Protein AF-A0A7S4IVA9-F1 (afdb_monomer)

Radius of gyration: 25.57 Å; Cα contacts (8 Å, |Δi|>4): 114; chains: 1; bounding box: 48×55×74 Å

Nearest PDB structures (foldseek):
  8yqu-assembly1_G  TM=3.828E-01  e=2.850E+00  African swine fever virus
  4ufq-assembly2_A  TM=3.818E-01  e=5.450E+00  Streptomyces koganeiensis
  3wwn-assembly1_B-2  TM=2.871E-01  e=4.205E+00  Thermus thermophilus HB27

Mean predicted aligned error: 17.28 Å

Organism: NCBI:txid1487602

Foldseek 3Di:
DDDDDDPDDPDVDDDPPPDPQDPPVWPPLDDPPPPPPPPDDDDDDPADWDWDDDPNFIWTQHPVRDTDTDDDDDDDVVSLVVTCPNDPPVRVVVVVVPDPVVVVVCCVVCVPDAAEAEDELVNLVVQCVVVVHDSVVSLVVVQVVVVVSVHPYYHYCVVVVVVLVVVLVVVCVVCVVVVDPVRDDDDDDD

Secondary structure (DSSP, 8-state):
---------------GGG-------PPP----------S---------PEEEEETTEEEEE-TT--EEEPPP-PPPHHHHHT-TTTS-HHHHHHHHT--HHHHHHHHHH-TTS-EEEEE-HHHHHHHHHHHT--HHHHHHHHHHHHHHTTEEEEEETHHHHHHHHHHHHHHHHHHHHH--TTSPSPPPP-

Sequence (190 aa):
FKHVTFPQFIMSNLSLAGLDDHLAPSQQCVKPLQVLNRTKKQKTQKNMVSISMDDGGYYETNETGEKKLLDEVQISLNDCLACSGCITSAESVLITQQSKTEFFDILESQPQRSLVVTVSPQSRASIASHYGITAKQAFQKLTTLFKDLGAKMVIDSSFSRDFSLSESVAEFVDRYRSQEKSNPLPVLAS

Structure (mmCIF, N/CA/C/O backbone):
data_AF-A0A7S4IVA9-F1
#
_entry.id   AF-A0A7S4IVA9-F1
#
loop_
_atom_site.group_PDB
_atom_site.id
_atom_site.type_symbol
_atom_site.label_atom_id
_atom_site.label_alt_id
_atom_site.label_comp_id
_atom_site.label_asym_id
_atom_site.label_entity_id
_atom_site.label_seq_id
_atom_site.pdbx_PDB_ins_code
_atom_site.Cartn_x
_atom_site.Cartn_y
_atom_site.Cartn_z
_atom_site.occupancy
_atom_site.B_iso_or_equiv
_atom_site.auth_seq_id
_atom_site.auth_comp_id
_atom_site.auth_asym_id
_atom_site.auth_atom_id
_atom_site.pdbx_PDB_model_num
ATOM 1 N N . PHE A 1 1 ? -4.952 18.656 -28.086 1.00 35.06 1 PHE A N 1
ATOM 2 C CA . PHE A 1 1 ? -5.909 18.614 -26.963 1.00 35.06 1 PHE A CA 1
ATOM 3 C C . PHE A 1 1 ? -5.535 19.717 -25.988 1.00 35.06 1 PHE A C 1
ATOM 5 O O . PHE A 1 1 ? -4.353 19.940 -25.774 1.00 35.06 1 PHE A O 1
ATOM 12 N N . LYS A 1 2 ? -6.534 20.494 -25.561 1.00 27.70 2 LYS A N 1
ATOM 13 C CA . LYS A 1 2 ? -6.408 21.810 -24.917 1.00 27.70 2 LYS A CA 1
ATOM 14 C C . LYS A 1 2 ? -5.579 21.772 -23.626 1.00 27.70 2 LYS A C 1
ATOM 16 O O . LYS A 1 2 ? -5.673 20.812 -22.871 1.00 27.70 2 LYS A O 1
ATOM 21 N N . HIS A 1 3 ? -4.837 22.857 -23.393 1.00 34.47 3 HIS A N 1
ATOM 22 C CA . HIS A 1 3 ? -4.204 23.211 -22.124 1.00 34.47 3 HIS A CA 1
ATOM 23 C C . HIS A 1 3 ? -5.151 22.955 -20.944 1.00 34.47 3 HIS A C 1
ATOM 25 O O . HIS A 1 3 ? -6.204 23.585 -20.846 1.00 34.47 3 HIS A O 1
ATOM 31 N N . VAL A 1 4 ? -4.756 22.044 -20.055 1.00 32.34 4 VAL A N 1
ATOM 32 C CA . VAL A 1 4 ? -5.366 21.855 -18.738 1.00 32.34 4 VAL A CA 1
ATOM 33 C C . VAL A 1 4 ? -4.435 22.517 -17.731 1.00 32.34 4 VAL A C 1
ATOM 35 O O . VAL A 1 4 ? -3.383 21.983 -17.392 1.00 32.34 4 VAL A O 1
ATOM 38 N N . THR A 1 5 ? -4.796 23.717 -17.294 1.00 31.08 5 THR A N 1
ATOM 39 C CA . THR A 1 5 ? -4.207 24.366 -16.125 1.00 31.08 5 THR A CA 1
ATOM 40 C C . THR A 1 5 ? -4.779 23.703 -14.874 1.00 31.08 5 THR A C 1
ATOM 42 O O . THR A 1 5 ? -5.962 23.833 -14.565 1.00 31.08 5 THR A O 1
ATOM 45 N N . PHE A 1 6 ? -3.938 22.942 -14.175 1.00 32.22 6 PHE A N 1
ATOM 46 C CA . PHE A 1 6 ? -4.257 22.344 -12.881 1.00 32.22 6 PHE A CA 1
ATOM 47 C C . PHE A 1 6 ? -4.267 23.436 -11.792 1.00 32.22 6 PHE A C 1
ATOM 49 O O . PHE A 1 6 ? -3.295 24.188 -11.699 1.00 32.22 6 PHE A O 1
ATOM 56 N N . PRO A 1 7 ? -5.322 23.557 -10.963 1.00 34.31 7 PRO A N 1
ATOM 57 C CA . PRO A 1 7 ? -5.299 24.454 -9.813 1.00 34.31 7 PRO A CA 1
ATOM 58 C C . PRO A 1 7 ? -4.316 23.921 -8.766 1.00 34.31 7 PRO A C 1
ATOM 60 O O . PRO A 1 7 ? -4.176 22.711 -8.608 1.00 34.31 7 PRO A O 1
ATOM 63 N N . GLN A 1 8 ? -3.642 24.842 -8.074 1.00 36.41 8 GLN A N 1
ATOM 64 C CA . GLN A 1 8 ? -2.634 24.622 -7.034 1.00 36.41 8 GLN A CA 1
ATOM 65 C C . GLN A 1 8 ? -2.992 23.447 -6.102 1.00 36.41 8 GLN A C 1
ATOM 67 O O . GLN A 1 8 ? -3.744 23.596 -5.137 1.00 36.41 8 GLN A O 1
ATOM 72 N N . PHE A 1 9 ? -2.432 22.270 -6.383 1.00 31.14 9 PHE A N 1
ATOM 73 C CA . PHE A 1 9 ? -2.408 21.160 -5.445 1.00 31.14 9 PHE A CA 1
ATOM 74 C C . PHE A 1 9 ? -1.459 21.558 -4.315 1.00 31.14 9 PHE A C 1
ATOM 76 O O . PHE A 1 9 ? -0.255 21.685 -4.532 1.00 31.14 9 PHE A O 1
ATOM 83 N N . ILE A 1 10 ? -1.980 21.745 -3.101 1.00 33.44 10 ILE A N 1
ATOM 84 C CA . ILE A 1 10 ? -1.137 21.665 -1.905 1.00 33.44 10 ILE A CA 1
ATOM 85 C C . ILE A 1 10 ? -0.856 20.176 -1.709 1.00 33.44 10 ILE A C 1
ATOM 87 O O . ILE A 1 10 ? -1.514 19.487 -0.937 1.00 33.44 10 ILE A O 1
ATOM 91 N N . MET A 1 11 ? 0.080 19.657 -2.500 1.00 31.42 11 MET A N 1
ATOM 92 C CA . MET A 1 11 ? 0.855 18.506 -2.076 1.00 31.42 11 MET A CA 1
ATOM 93 C C . MET A 1 11 ? 1.727 19.018 -0.936 1.00 31.42 11 MET A C 1
ATOM 95 O O . MET A 1 11 ? 2.442 20.007 -1.106 1.00 31.42 11 MET A O 1
ATOM 99 N N . SER A 1 12 ? 1.665 18.372 0.222 1.00 34.72 12 SER A N 1
ATOM 100 C CA . SER A 1 12 ? 2.748 18.426 1.200 1.00 34.72 12 SER A CA 1
ATOM 101 C C . SER A 1 12 ? 3.986 17.835 0.520 1.00 34.72 12 SER A C 1
ATOM 103 O O . SER A 1 12 ? 4.222 16.630 0.547 1.00 34.72 12 SER A O 1
ATOM 105 N N . ASN A 1 13 ? 4.687 18.686 -0.222 1.00 35.34 13 ASN A N 1
ATOM 106 C CA . ASN A 1 13 ? 5.852 18.345 -1.012 1.00 35.34 13 ASN A CA 1
ATOM 107 C C . ASN A 1 13 ? 7.061 18.595 -0.109 1.00 35.34 13 ASN A C 1
ATOM 109 O O . ASN A 1 13 ? 7.434 19.743 0.133 1.00 35.34 13 ASN A O 1
ATOM 113 N N . LEU A 1 14 ? 7.626 17.528 0.454 1.00 38.50 14 LEU A N 1
ATOM 114 C CA . LEU A 1 14 ? 8.892 17.610 1.168 1.00 38.50 14 LEU A CA 1
ATOM 115 C C . LEU A 1 14 ? 10.000 17.671 0.113 1.00 38.50 14 LEU A C 1
ATOM 117 O O . LEU A 1 14 ? 10.298 16.677 -0.544 1.00 38.50 14 LEU A O 1
ATOM 121 N N . SER A 1 15 ? 10.584 18.852 -0.088 1.00 38.38 15 SER A N 1
ATOM 122 C CA . SER A 1 15 ? 11.779 18.988 -0.921 1.00 38.38 15 SER A CA 1
ATOM 123 C C . SER A 1 15 ? 12.940 18.268 -0.231 1.00 38.38 15 SER A C 1
ATOM 125 O O . SER A 1 15 ? 13.423 18.717 0.807 1.00 38.38 15 SER A O 1
ATOM 127 N N . LEU A 1 16 ? 13.388 17.154 -0.817 1.00 43.56 16 LEU A N 1
ATOM 128 C CA . LEU A 1 16 ? 14.523 16.338 -0.357 1.00 43.56 16 LEU A CA 1
ATOM 129 C C . LEU A 1 16 ? 15.884 17.060 -0.416 1.00 43.56 16 LEU A C 1
ATOM 131 O O . LEU A 1 16 ? 16.892 16.496 -0.009 1.00 43.56 16 LEU A O 1
ATOM 135 N N . ALA A 1 17 ? 15.941 18.307 -0.889 1.00 43.75 17 ALA A N 1
ATOM 136 C CA . ALA A 1 17 ? 17.189 19.041 -1.112 1.00 43.75 17 ALA A CA 1
ATOM 137 C C . ALA A 1 17 ? 17.914 19.514 0.171 1.00 43.75 17 ALA A C 1
ATOM 139 O O . ALA A 1 17 ? 18.912 20.222 0.069 1.00 43.75 17 ALA A O 1
ATOM 140 N N . GLY A 1 18 ? 17.426 19.160 1.366 1.00 39.09 18 GLY A N 1
ATOM 141 C CA . GLY A 1 18 ? 17.995 19.596 2.649 1.00 39.09 18 GLY A CA 1
ATOM 142 C C . GLY A 1 18 ? 18.068 18.515 3.729 1.00 39.09 18 GLY A C 1
ATOM 143 O O . GLY A 1 18 ? 18.158 18.854 4.906 1.00 39.09 18 GLY A O 1
ATOM 144 N N . LEU A 1 19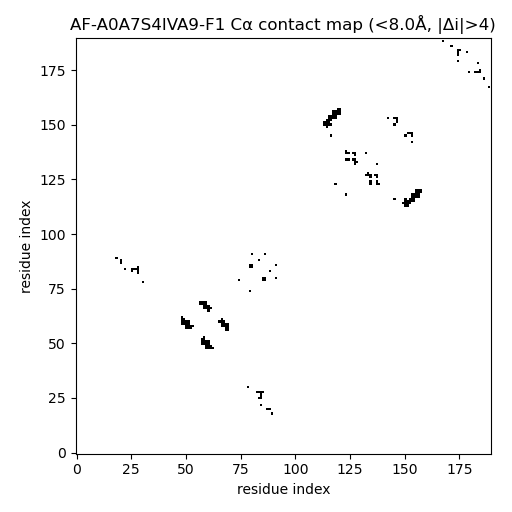 ? 17.983 17.234 3.359 1.00 41.38 19 LEU A N 1
ATOM 145 C CA . LEU A 1 19 ? 18.139 16.119 4.294 1.00 41.38 19 LEU A CA 1
ATOM 146 C C . LEU A 1 19 ? 19.600 15.671 4.289 1.00 41.38 19 LEU A C 1
ATOM 148 O O . LEU A 1 19 ? 20.018 14.879 3.451 1.00 41.38 19 LEU A O 1
ATOM 152 N N . ASP A 1 20 ? 20.381 16.222 5.212 1.00 46.88 20 ASP A N 1
ATOM 153 C CA . ASP A 1 20 ? 21.695 15.681 5.545 1.00 46.88 20 ASP A CA 1
ATOM 154 C C . ASP A 1 20 ? 21.459 14.358 6.295 1.00 46.88 20 ASP A C 1
ATOM 156 O O . ASP A 1 20 ? 21.144 14.346 7.487 1.00 46.88 20 ASP A O 1
ATOM 160 N N . ASP A 1 21 ? 21.501 13.242 5.562 1.00 50.34 21 ASP A N 1
ATOM 161 C CA . ASP A 1 21 ? 21.332 11.870 6.065 1.00 50.34 21 ASP A CA 1
ATOM 162 C C . ASP A 1 21 ? 22.610 11.418 6.797 1.00 50.34 21 ASP A C 1
ATOM 164 O O . ASP A 1 21 ? 23.265 10.424 6.476 1.00 50.34 21 ASP A O 1
ATOM 168 N N . HIS A 1 22 ? 23.041 12.243 7.753 1.00 53.50 22 HIS A N 1
ATOM 169 C CA . HIS A 1 22 ? 24.243 12.014 8.527 1.00 53.50 22 HIS A CA 1
ATOM 170 C C . HIS A 1 22 ? 23.978 10.905 9.547 1.00 53.50 22 HIS A C 1
ATOM 172 O O . HIS A 1 22 ? 23.562 11.157 10.682 1.00 53.50 22 HIS A O 1
ATOM 178 N N . LEU A 1 23 ? 24.284 9.664 9.164 1.00 48.03 23 LEU A N 1
ATOM 179 C CA . LEU A 1 23 ? 24.599 8.615 10.126 1.00 48.03 23 LEU A CA 1
ATOM 180 C C . LEU A 1 23 ? 25.923 8.982 10.812 1.00 48.03 23 LEU A C 1
ATOM 182 O O . LEU A 1 23 ? 26.991 8.487 10.446 1.00 48.03 23 LEU A O 1
ATOM 186 N N . ALA A 1 24 ? 25.866 9.851 11.828 1.00 47.91 24 ALA A N 1
ATOM 187 C CA . ALA A 1 24 ? 26.933 9.900 12.826 1.00 47.91 24 ALA A CA 1
ATOM 188 C C . ALA A 1 24 ? 27.182 8.455 13.296 1.00 47.91 24 ALA A C 1
ATOM 190 O O . ALA A 1 24 ? 26.201 7.717 13.420 1.00 47.91 24 ALA A O 1
ATOM 191 N N . PRO A 1 25 ? 28.435 8.019 13.540 1.00 42.84 25 PRO A N 1
ATOM 192 C CA . PRO A 1 25 ? 28.727 6.641 13.926 1.00 42.84 25 PRO A CA 1
ATOM 193 C C . PRO A 1 25 ? 27.862 6.272 15.132 1.00 42.84 25 PRO A C 1
ATOM 195 O O . PRO A 1 25 ? 28.077 6.747 16.249 1.00 42.84 25 PRO A O 1
ATOM 198 N N . SER A 1 26 ? 26.805 5.505 14.866 1.00 50.12 26 SER A N 1
ATOM 199 C CA . SER A 1 26 ? 25.710 5.327 15.803 1.00 50.12 26 SER A CA 1
ATOM 200 C C . SER A 1 26 ? 26.221 4.483 16.957 1.00 50.12 26 SER A C 1
ATOM 202 O O . SER A 1 26 ? 26.689 3.362 16.741 1.00 50.12 26 SER A O 1
ATOM 204 N N . GLN A 1 27 ? 26.116 5.001 18.182 1.00 51.19 27 GLN A N 1
ATOM 205 C CA . GLN A 1 27 ? 26.129 4.159 19.374 1.00 51.19 27 GLN A CA 1
ATOM 206 C C . GLN A 1 27 ? 25.119 3.034 19.124 1.00 51.19 27 GLN A C 1
ATOM 208 O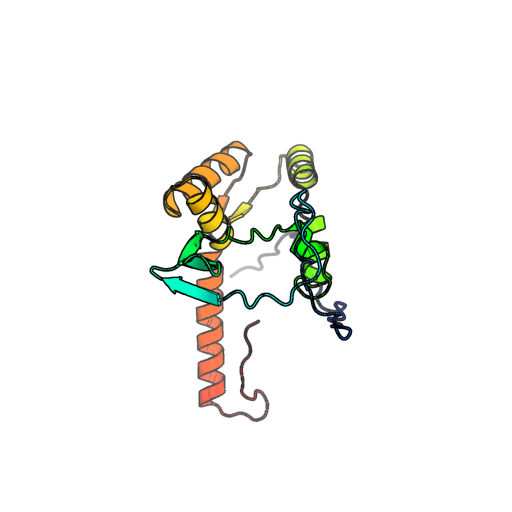 O . GLN A 1 27 ? 23.951 3.286 18.829 1.00 51.19 27 GLN A O 1
ATOM 213 N N . GLN A 1 28 ? 25.622 1.806 19.119 1.00 53.12 28 GLN A N 1
ATOM 214 C CA . GLN A 1 28 ? 24.901 0.598 18.743 1.00 53.12 28 GLN A CA 1
ATOM 215 C C . GLN A 1 28 ? 23.560 0.551 19.491 1.00 53.12 28 GLN A C 1
ATOM 217 O O . GLN A 1 28 ? 23.548 0.646 20.718 1.00 53.12 28 GLN A O 1
ATOM 222 N N . CYS A 1 29 ? 22.433 0.455 18.771 1.00 57.62 29 CYS A N 1
ATOM 223 C CA . CYS A 1 29 ? 21.116 0.408 19.406 1.00 57.62 29 CYS A CA 1
ATOM 224 C C . CYS A 1 29 ? 20.955 -0.929 20.134 1.00 57.62 29 CYS A C 1
ATOM 226 O O . CYS A 1 29 ? 20.550 -1.939 19.560 1.00 57.62 29 CYS A O 1
ATOM 228 N N . VAL A 1 30 ? 21.345 -0.945 21.403 1.00 61.41 30 VAL A N 1
ATOM 229 C CA . VAL A 1 30 ? 21.206 -2.091 22.291 1.00 61.41 30 VAL A CA 1
ATOM 230 C C . VAL A 1 30 ? 20.109 -1.742 23.276 1.00 61.41 30 VAL A C 1
ATOM 232 O O . VAL A 1 30 ? 20.307 -0.902 24.151 1.00 61.41 30 VAL A O 1
ATOM 235 N N . LYS A 1 31 ? 18.952 -2.402 23.154 1.00 59.88 31 LYS A N 1
ATOM 236 C CA . LYS A 1 31 ? 17.932 -2.386 24.205 1.00 59.88 31 LYS A CA 1
ATOM 237 C C . LYS A 1 31 ? 18.577 -2.973 25.466 1.00 59.88 31 LYS A C 1
ATOM 239 O O . LYS A 1 31 ? 18.908 -4.163 25.449 1.00 59.88 31 LYS A O 1
ATOM 244 N N . PRO A 1 32 ? 18.781 -2.200 26.551 1.00 54.69 32 PRO A N 1
ATOM 245 C CA . PRO A 1 32 ? 19.253 -2.772 27.799 1.00 54.69 32 PRO A CA 1
ATOM 246 C C . PRO A 1 32 ? 18.177 -3.756 28.245 1.00 54.69 32 PRO A C 1
ATOM 248 O O . PRO A 1 32 ? 17.048 -3.353 28.535 1.00 54.69 32 PRO A O 1
ATOM 251 N N . LEU A 1 33 ? 18.489 -5.053 28.234 1.00 57.12 33 LEU A N 1
ATOM 252 C CA . LEU A 1 33 ? 17.594 -6.048 28.802 1.00 57.12 33 LEU A CA 1
ATOM 253 C C . LEU A 1 33 ? 17.346 -5.620 30.245 1.00 57.12 33 LEU A C 1
ATOM 255 O O . LEU A 1 33 ? 18.287 -5.501 31.032 1.00 57.12 33 LEU A O 1
ATOM 259 N N . GLN A 1 34 ? 16.088 -5.334 30.581 1.00 54.81 34 GLN A N 1
ATOM 260 C CA . GLN A 1 34 ? 15.717 -5.134 31.968 1.00 54.81 34 GLN A CA 1
ATOM 261 C C . GLN A 1 34 ? 16.001 -6.458 32.663 1.00 54.81 34 GLN A C 1
ATOM 263 O O . GLN A 1 34 ? 15.258 -7.427 32.512 1.00 54.81 34 GLN A O 1
ATOM 268 N N . VAL A 1 35 ? 17.116 -6.514 33.390 1.00 53.59 35 VAL A N 1
ATOM 269 C CA . VAL A 1 35 ? 17.373 -7.593 34.329 1.00 53.59 35 VAL A CA 1
ATOM 270 C C . VAL A 1 35 ? 16.275 -7.445 35.364 1.00 53.59 35 VAL A C 1
ATOM 272 O O . VAL A 1 35 ? 16.354 -6.605 36.260 1.00 53.59 35 VAL A O 1
ATOM 275 N N . LEU A 1 36 ? 15.190 -8.202 35.194 1.00 49.69 36 LEU A N 1
ATOM 276 C CA . LEU A 1 36 ? 14.219 -8.378 36.253 1.00 49.69 36 LEU A CA 1
ATOM 277 C C . LEU A 1 36 ? 15.034 -8.907 37.424 1.00 49.69 36 LEU A C 1
ATOM 279 O O . LEU A 1 36 ? 15.488 -10.053 37.398 1.00 49.69 36 LEU A O 1
ATOM 283 N N . ASN A 1 37 ? 15.274 -8.047 38.414 1.00 44.31 37 ASN A N 1
ATOM 284 C CA . ASN A 1 37 ? 15.864 -8.427 39.681 1.00 44.31 37 ASN A CA 1
ATOM 285 C C . ASN A 1 37 ? 14.888 -9.409 40.324 1.00 44.31 37 ASN A C 1
ATOM 287 O O . ASN A 1 37 ? 14.029 -9.031 41.122 1.00 44.31 37 ASN A O 1
ATOM 291 N N . ARG A 1 38 ? 14.998 -10.685 39.937 1.00 45.78 38 ARG A N 1
ATOM 292 C CA . ARG A 1 38 ? 14.398 -11.798 40.648 1.00 45.78 38 ARG A CA 1
ATOM 293 C C . ARG A 1 38 ? 14.998 -11.720 42.035 1.00 45.78 38 ARG A C 1
ATOM 295 O O . ARG A 1 38 ? 16.161 -12.037 42.264 1.00 45.78 38 ARG A O 1
ATOM 302 N N . THR A 1 39 ? 14.201 -11.190 42.947 1.00 41.66 39 THR A N 1
ATOM 303 C CA . THR A 1 39 ? 14.508 -11.066 44.358 1.00 41.66 39 THR A CA 1
ATOM 304 C C . THR A 1 39 ? 14.696 -12.480 44.882 1.00 41.66 39 THR A C 1
ATOM 306 O O . THR A 1 39 ? 13.732 -13.155 45.218 1.00 41.66 39 THR A O 1
ATOM 309 N N . LYS A 1 40 ? 15.941 -12.954 44.878 1.00 38.44 40 LYS A N 1
ATOM 310 C CA . LYS A 1 40 ? 16.467 -14.010 45.742 1.00 38.44 40 LYS A CA 1
ATOM 311 C C . LYS A 1 40 ? 17.987 -13.986 45.625 1.00 38.44 40 LYS A C 1
ATOM 313 O O . LYS A 1 40 ? 18.556 -14.252 44.576 1.00 38.44 40 LYS A O 1
ATOM 318 N N . LYS A 1 41 ? 18.621 -13.630 46.744 1.00 42.22 41 LYS A N 1
ATOM 319 C CA . LYS A 1 41 ? 20.060 -13.727 46.997 1.00 42.22 41 LYS A CA 1
ATOM 320 C C . LYS A 1 41 ? 20.612 -15.038 46.428 1.00 42.22 41 LYS A C 1
ATOM 322 O O . LYS A 1 41 ? 20.371 -16.080 47.028 1.00 42.22 41 LYS A O 1
ATOM 327 N N . GLN A 1 42 ? 21.407 -14.993 45.366 1.00 37.09 42 GLN A N 1
ATOM 328 C CA . GLN A 1 42 ? 22.393 -16.037 45.111 1.00 37.09 42 GLN A CA 1
ATOM 329 C C . GLN A 1 42 ? 23.711 -15.389 44.708 1.00 37.09 42 GLN A C 1
ATOM 331 O O . GLN A 1 42 ? 23.774 -14.474 43.893 1.00 37.09 42 GLN A O 1
ATOM 336 N N . LYS A 1 43 ? 24.742 -15.808 45.438 1.00 35.69 43 LYS A N 1
ATOM 337 C CA . LYS A 1 43 ? 26.118 -15.347 45.341 1.00 35.69 43 LYS A CA 1
ATOM 338 C C . LYS A 1 43 ? 26.653 -15.597 43.934 1.00 35.69 43 LYS A C 1
ATOM 340 O O . LYS A 1 43 ? 26.301 -16.583 43.303 1.00 35.69 43 LYS A O 1
ATOM 345 N N . THR A 1 44 ? 27.559 -14.722 43.527 1.00 40.03 44 THR A N 1
ATOM 346 C CA . THR A 1 44 ? 28.481 -14.824 42.398 1.00 40.03 44 THR A CA 1
ATOM 347 C C . THR A 1 44 ? 28.905 -16.270 42.108 1.00 40.03 44 THR A C 1
ATOM 349 O O . THR A 1 44 ? 29.833 -16.778 42.734 1.00 40.03 44 THR A O 1
ATOM 352 N N . GLN A 1 45 ? 28.259 -16.928 41.146 1.00 38.38 45 GLN A N 1
ATOM 353 C CA . GLN A 1 45 ? 28.821 -18.086 40.461 1.00 38.38 45 GLN A CA 1
ATOM 354 C C . GLN A 1 45 ? 28.579 -17.955 38.963 1.00 38.38 45 GLN A C 1
ATOM 356 O O . GLN A 1 45 ? 27.529 -17.528 38.487 1.00 38.38 45 GLN A O 1
ATOM 361 N N . LYS A 1 46 ? 29.655 -18.236 38.240 1.00 46.00 46 LYS A N 1
ATOM 362 C CA . LYS A 1 46 ? 29.814 -18.145 36.798 1.00 46.00 46 LYS A CA 1
ATOM 363 C C . LYS A 1 46 ? 29.074 -19.342 36.180 1.00 46.00 46 LYS A C 1
ATOM 365 O O . LYS A 1 46 ? 29.717 -20.297 35.765 1.00 46.00 46 LYS A O 1
ATOM 370 N N . ASN A 1 47 ? 27.743 -19.332 36.214 1.00 50.25 47 ASN A N 1
ATOM 371 C CA . ASN A 1 47 ? 26.943 -20.469 35.758 1.00 50.25 47 ASN A CA 1
ATOM 372 C C . ASN A 1 47 ? 26.780 -20.414 34.237 1.00 50.25 47 ASN A C 1
ATOM 374 O O . ASN A 1 47 ? 26.353 -19.405 33.674 1.00 50.25 47 ASN A O 1
ATOM 378 N N . MET A 1 48 ? 27.170 -21.500 33.575 1.00 45.06 48 MET A N 1
ATOM 379 C CA . MET A 1 48 ? 27.073 -21.662 32.130 1.00 45.06 48 MET A CA 1
ATOM 380 C C . MET A 1 48 ? 25.636 -22.060 31.786 1.00 45.06 48 MET A C 1
ATOM 382 O O . MET A 1 48 ? 25.257 -23.220 31.907 1.00 45.06 48 MET A O 1
ATOM 386 N N . VAL A 1 49 ? 24.825 -21.084 31.389 1.00 61.59 49 VAL A N 1
ATOM 387 C CA . VAL A 1 49 ? 23.466 -21.333 30.906 1.00 61.59 49 VAL A CA 1
ATOM 388 C C . VAL A 1 49 ? 23.540 -21.822 29.461 1.00 61.59 49 VAL A C 1
ATOM 390 O O . VAL A 1 49 ? 24.120 -21.149 28.608 1.00 61.59 49 VAL A O 1
ATOM 393 N N . SER A 1 50 ? 22.962 -22.991 29.180 1.00 61.47 50 SER A N 1
ATOM 394 C CA . SER A 1 50 ? 22.845 -23.501 27.811 1.00 61.47 50 SER A CA 1
ATOM 395 C C . SER A 1 50 ? 21.498 -23.090 27.217 1.00 61.47 50 SER A C 1
ATOM 397 O O . SER A 1 50 ? 20.439 -23.356 27.791 1.00 61.47 50 SER A O 1
ATOM 399 N N . ILE A 1 51 ? 21.553 -22.396 26.079 1.00 70.12 51 ILE A N 1
ATOM 400 C CA . ILE A 1 51 ? 20.376 -22.012 25.300 1.00 70.12 51 ILE A CA 1
ATOM 401 C C . ILE A 1 51 ? 20.231 -23.044 24.189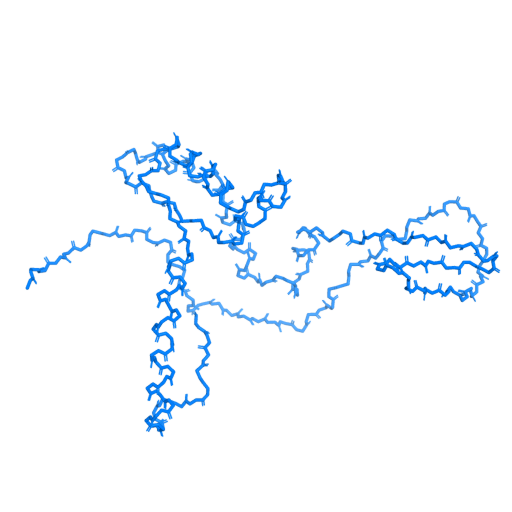 1.00 70.12 51 ILE A C 1
ATOM 403 O O . ILE A 1 51 ? 21.149 -23.238 23.393 1.00 70.12 51 ILE A O 1
ATOM 407 N N . SER A 1 52 ? 19.084 -23.709 24.148 1.00 71.75 52 SER A N 1
ATOM 408 C CA . SER A 1 52 ? 18.747 -24.691 23.114 1.00 71.75 52 SER A CA 1
ATOM 409 C C . SER A 1 52 ? 17.563 -24.193 22.294 1.00 71.75 52 SER A C 1
ATOM 411 O O . SER A 1 52 ? 16.663 -23.548 22.835 1.00 71.75 52 SER A O 1
ATOM 413 N N . MET A 1 53 ? 17.585 -24.462 20.989 1.00 67.19 53 MET A N 1
ATOM 414 C CA . MET A 1 53 ? 16.456 -24.213 20.097 1.00 67.19 53 MET A CA 1
ATOM 415 C C . MET A 1 53 ? 15.785 -25.553 19.800 1.00 67.19 53 MET A C 1
ATOM 417 O O . MET A 1 53 ? 16.427 -26.429 19.230 1.00 67.19 53 MET A O 1
ATOM 421 N N . ASP A 1 54 ? 14.518 -25.690 20.176 1.00 64.44 54 ASP A N 1
ATOM 422 C CA . ASP A 1 54 ? 13.640 -26.809 19.806 1.00 64.44 54 ASP A CA 1
ATOM 423 C C . ASP A 1 54 ? 12.316 -26.192 19.314 1.00 64.44 54 ASP A C 1
ATOM 425 O O . ASP A 1 54 ? 11.845 -25.207 19.882 1.00 64.44 54 ASP A O 1
ATOM 429 N N . ASP A 1 55 ? 11.722 -26.719 18.240 1.00 60.34 55 ASP A N 1
ATOM 430 C CA . ASP A 1 55 ? 10.374 -26.357 17.753 1.00 60.34 55 ASP A CA 1
ATOM 431 C C . ASP A 1 55 ? 10.056 -24.843 17.666 1.00 60.34 55 ASP A C 1
ATOM 433 O O . ASP A 1 55 ? 8.957 -24.393 17.988 1.00 60.34 55 ASP A O 1
ATOM 437 N N . GLY A 1 56 ? 11.025 -24.032 17.221 1.00 65.50 56 GLY A N 1
ATOM 438 C CA . GLY A 1 56 ? 10.846 -22.587 17.003 1.00 65.50 56 GLY A CA 1
ATOM 439 C C . GLY A 1 56 ? 10.859 -21.720 18.271 1.00 65.50 56 GLY A C 1
ATOM 440 O O . GLY A 1 56 ? 10.653 -20.512 18.172 1.00 65.50 56 GLY A O 1
ATOM 441 N N . GLY A 1 57 ? 11.129 -22.305 19.442 1.00 68.69 57 GLY A N 1
ATOM 442 C CA . GLY A 1 57 ? 11.290 -21.598 20.715 1.00 68.69 57 GLY A CA 1
ATOM 443 C C . GLY A 1 57 ? 12.728 -21.645 21.241 1.00 68.69 57 GLY A C 1
ATOM 444 O O . GLY A 1 57 ? 13.471 -22.594 20.986 1.00 68.69 57 GLY A O 1
ATOM 445 N N . TYR A 1 58 ? 13.118 -20.624 22.008 1.00 72.75 58 TYR A N 1
ATOM 446 C CA . TYR A 1 58 ? 14.396 -20.594 22.724 1.00 72.75 58 TYR A CA 1
ATOM 447 C C . TYR A 1 58 ? 14.188 -21.056 24.168 1.00 72.75 58 TYR A C 1
ATOM 449 O O . TYR A 1 58 ? 13.394 -20.461 24.898 1.00 72.75 58 TYR A O 1
ATOM 457 N N . TYR A 1 59 ? 14.914 -22.089 24.595 1.00 75.00 59 TYR A N 1
ATOM 458 C CA . TYR A 1 59 ? 14.815 -22.645 25.945 1.00 75.00 59 TYR A CA 1
ATOM 459 C C . TYR A 1 59 ? 16.118 -22.465 26.720 1.00 75.00 59 TYR A C 1
ATOM 461 O O . TYR A 1 59 ? 17.195 -22.846 26.256 1.00 75.00 59 TYR A O 1
ATOM 469 N N . GLU A 1 60 ? 15.993 -21.934 27.931 1.00 75.19 60 GLU A N 1
ATOM 470 C CA . GLU A 1 60 ? 17.032 -21.902 28.954 1.00 75.19 60 GLU A CA 1
ATOM 471 C C . GLU A 1 60 ? 17.014 -23.232 29.720 1.00 75.19 60 GLU A C 1
ATOM 473 O O . GLU A 1 60 ? 15.992 -23.591 30.310 1.00 75.19 60 GLU A O 1
ATOM 478 N N . THR A 1 61 ? 18.126 -23.975 29.697 1.00 73.44 61 THR A N 1
ATOM 479 C CA . THR A 1 61 ? 18.275 -25.212 30.482 1.00 73.44 61 THR A CA 1
ATOM 480 C C . THR A 1 61 ? 19.186 -24.957 31.679 1.00 73.44 61 THR A C 1
ATOM 482 O O . THR A 1 61 ? 20.366 -24.634 31.508 1.00 73.44 61 THR A O 1
ATOM 485 N N . ASN A 1 62 ? 18.639 -25.118 32.888 1.00 71.88 62 ASN A N 1
ATOM 486 C CA . ASN A 1 62 ? 19.412 -25.069 34.133 1.00 71.88 62 ASN A CA 1
ATOM 487 C C . ASN A 1 62 ? 20.218 -26.364 34.337 1.00 71.88 62 ASN A C 1
ATOM 489 O O . ASN A 1 62 ? 19.906 -27.400 33.754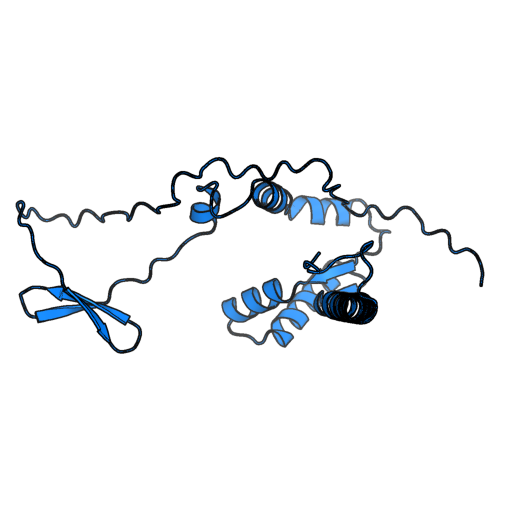 1.00 71.88 62 ASN A O 1
ATOM 493 N N . GLU A 1 63 ? 21.207 -26.345 35.236 1.00 64.88 63 GLU A N 1
ATOM 494 C CA . GLU A 1 63 ? 22.025 -27.523 35.594 1.00 64.88 63 GLU A CA 1
ATOM 495 C C . GLU A 1 63 ? 21.196 -28.721 36.114 1.00 64.88 63 GLU A C 1
ATOM 497 O O . GLU A 1 63 ? 21.659 -29.857 36.087 1.00 64.88 63 GLU A O 1
ATOM 502 N N . THR A 1 64 ? 19.948 -28.490 36.541 1.00 67.00 64 THR A N 1
ATOM 503 C CA . THR A 1 64 ? 18.977 -29.515 36.965 1.00 67.00 64 THR A CA 1
ATOM 504 C C . THR A 1 64 ? 18.208 -30.170 35.808 1.00 67.00 64 THR A C 1
ATOM 506 O O . THR A 1 64 ? 17.387 -31.052 36.053 1.00 67.00 64 THR A O 1
ATOM 509 N N . GLY A 1 65 ? 18.448 -29.758 34.556 1.00 65.19 65 GLY A N 1
ATOM 510 C CA . GLY A 1 65 ? 17.762 -30.271 33.364 1.00 65.19 65 GLY A CA 1
ATOM 511 C C . GLY A 1 65 ? 16.368 -29.680 33.121 1.00 65.19 65 GLY A C 1
ATOM 512 O O . GLY A 1 65 ? 15.673 -30.099 32.197 1.00 65.19 65 GLY A O 1
ATOM 513 N N . GLU A 1 66 ? 15.943 -28.702 33.925 1.00 67.12 66 GLU A N 1
ATOM 514 C CA . GLU A 1 66 ? 14.676 -27.997 33.727 1.00 67.12 66 GLU A CA 1
ATOM 515 C C . GLU A 1 66 ? 14.779 -27.042 32.528 1.00 67.12 66 GLU A C 1
ATOM 517 O O . GLU A 1 66 ? 15.580 -26.104 32.544 1.00 67.12 66 GLU A O 1
ATOM 522 N N . LYS A 1 67 ? 13.954 -27.281 31.497 1.00 69.94 67 LYS A N 1
ATOM 523 C CA . LYS A 1 67 ? 13.814 -26.414 30.318 1.00 69.94 67 LYS A CA 1
ATOM 524 C C . LYS A 1 67 ? 12.792 -25.312 30.602 1.00 69.94 67 LYS A C 1
ATOM 526 O O . LYS A 1 67 ? 11.622 -25.601 30.857 1.00 69.94 67 LYS A O 1
ATOM 531 N N . LYS A 1 68 ? 13.203 -24.050 30.509 1.00 74.25 68 LYS A N 1
ATOM 532 C CA . LYS A 1 68 ? 12.321 -22.882 30.619 1.00 74.25 68 LYS A CA 1
ATOM 533 C C . LYS A 1 68 ? 12.263 -22.146 29.282 1.00 74.25 68 LYS A C 1
ATOM 535 O O . LYS A 1 68 ? 13.300 -21.744 28.767 1.00 74.25 68 LYS A O 1
ATOM 540 N N . LEU A 1 69 ? 11.061 -21.946 28.736 1.00 75.12 69 LEU A N 1
ATOM 541 C CA . LEU A 1 69 ? 10.864 -21.128 27.535 1.00 75.12 69 LEU A CA 1
ATOM 542 C C . LEU A 1 69 ? 11.224 -19.667 27.846 1.00 75.12 69 LEU A C 1
ATOM 544 O O . LEU A 1 69 ? 10.788 -19.118 28.862 1.00 75.12 69 LEU A O 1
ATOM 548 N N . LEU A 1 70 ? 12.054 -19.066 26.998 1.00 70.94 70 LEU A N 1
ATOM 549 C CA . LEU A 1 70 ? 12.390 -17.650 27.070 1.00 70.94 70 LEU A CA 1
ATOM 550 C C . LEU A 1 70 ? 11.257 -16.824 26.457 1.00 70.94 70 LEU A C 1
ATOM 552 O O . LEU A 1 70 ? 10.749 -17.155 25.386 1.00 70.94 70 LEU A O 1
ATOM 556 N N . ASP A 1 71 ? 10.872 -15.750 27.145 1.00 69.25 71 ASP A N 1
ATOM 557 C CA . ASP A 1 71 ? 9.836 -14.838 26.670 1.00 69.25 71 ASP A CA 1
ATOM 558 C C . ASP A 1 71 ? 10.314 -14.100 25.409 1.00 69.25 71 ASP A C 1
ATOM 560 O O . ASP A 1 71 ? 11.456 -13.634 25.337 1.00 69.25 71 ASP A O 1
ATOM 564 N N . GLU A 1 72 ? 9.436 -13.977 24.412 1.00 65.12 72 GLU A N 1
ATOM 565 C CA . GLU A 1 72 ? 9.724 -13.229 23.190 1.00 65.12 72 GLU A CA 1
ATOM 566 C C . GLU A 1 72 ? 9.943 -11.746 23.518 1.00 65.12 72 GLU A C 1
ATOM 568 O O . GLU A 1 72 ? 9.110 -11.090 24.154 1.00 65.12 72 GLU A O 1
ATOM 573 N N . VAL A 1 73 ? 11.080 -11.200 23.085 1.00 63.97 73 VAL A N 1
ATOM 574 C CA . VAL A 1 73 ? 11.408 -9.793 23.318 1.00 63.97 73 VAL A CA 1
ATOM 575 C C . VAL A 1 73 ? 10.523 -8.923 22.433 1.00 63.97 73 VAL A C 1
ATOM 577 O O . VAL A 1 73 ? 10.762 -8.770 21.240 1.00 63.97 73 VAL A O 1
ATOM 580 N N . GLN A 1 74 ? 9.520 -8.298 23.041 1.00 62.31 74 GLN A N 1
ATOM 581 C CA . GLN A 1 74 ? 8.697 -7.291 22.381 1.00 62.31 74 GLN A CA 1
ATOM 582 C C . GLN A 1 74 ? 9.493 -5.980 22.265 1.00 62.31 74 GLN A C 1
ATOM 584 O O . GLN A 1 74 ? 9.926 -5.404 23.272 1.00 62.31 74 GLN A O 1
ATOM 589 N N . ILE A 1 75 ? 9.722 -5.516 21.036 1.00 63.66 75 ILE A N 1
ATOM 590 C CA . ILE A 1 75 ? 10.338 -4.214 20.738 1.00 63.66 75 ILE A CA 1
ATOM 591 C C . ILE A 1 75 ? 9.206 -3.236 20.429 1.00 63.66 75 ILE A C 1
ATOM 593 O O . ILE A 1 75 ? 8.397 -3.478 19.536 1.00 63.66 75 ILE A O 1
ATOM 597 N N . SER A 1 76 ? 9.124 -2.144 21.187 1.00 64.56 76 SER A N 1
ATOM 598 C CA . SER A 1 76 ? 8.114 -1.109 20.962 1.00 64.56 76 SER A CA 1
ATOM 599 C C . SER A 1 76 ? 8.622 -0.036 19.998 1.00 64.56 76 SER A C 1
ATOM 601 O O . SER A 1 76 ? 9.825 0.185 19.877 1.00 64.56 76 SER A O 1
ATOM 603 N N . LEU A 1 77 ? 7.708 0.694 19.352 1.00 62.22 77 LEU A N 1
ATOM 604 C CA . LEU A 1 77 ? 8.076 1.852 18.530 1.00 62.22 77 LEU A CA 1
ATOM 605 C C . LEU A 1 77 ? 8.849 2.901 19.346 1.00 62.22 77 LEU A C 1
ATOM 607 O O . LEU A 1 77 ? 9.778 3.501 18.825 1.00 62.22 77 LEU A O 1
ATOM 611 N N . ASN A 1 78 ? 8.531 3.071 20.633 1.00 66.06 78 ASN A N 1
ATOM 612 C CA . ASN A 1 78 ? 9.293 3.947 21.523 1.00 66.06 78 ASN A CA 1
ATOM 613 C C . ASN A 1 78 ? 10.746 3.484 21.708 1.00 66.06 78 ASN A C 1
ATOM 615 O O . ASN A 1 78 ? 11.623 4.334 21.815 1.00 66.06 78 ASN A O 1
ATOM 619 N N . ASP A 1 79 ? 11.012 2.173 21.708 1.00 65.69 79 ASP A N 1
ATOM 620 C CA . ASP A 1 79 ? 12.380 1.640 21.766 1.00 65.69 79 ASP A CA 1
ATOM 621 C C . ASP A 1 79 ? 13.147 1.969 20.472 1.00 65.69 79 ASP A C 1
ATOM 623 O O . ASP A 1 79 ? 14.322 2.327 20.525 1.00 65.69 79 ASP A O 1
ATOM 627 N N . CYS A 1 80 ? 12.471 1.920 19.316 1.00 62.34 80 CYS A N 1
ATOM 628 C CA . CYS A 1 80 ? 13.043 2.325 18.028 1.00 62.34 80 CYS A CA 1
ATOM 629 C C . CYS A 1 80 ? 13.243 3.847 17.922 1.00 62.34 80 CYS A C 1
ATOM 631 O O . CYS A 1 80 ? 14.232 4.280 17.344 1.00 62.34 80 CYS A O 1
ATOM 633 N N . LEU A 1 81 ? 12.339 4.648 18.503 1.00 57.66 81 LEU A N 1
ATOM 634 C CA . LEU A 1 81 ? 12.431 6.115 18.571 1.00 57.66 81 LEU A CA 1
ATOM 635 C C . LEU A 1 81 ? 13.501 6.609 19.552 1.00 57.66 81 LEU A C 1
ATOM 637 O O . LEU A 1 81 ? 13.995 7.725 19.410 1.00 57.66 81 LEU A O 1
ATOM 641 N N . ALA A 1 82 ? 13.871 5.795 20.542 1.00 59.31 82 ALA A N 1
ATOM 642 C CA . ALA A 1 82 ? 14.904 6.127 21.520 1.00 59.31 82 ALA A CA 1
ATOM 643 C C . ALA A 1 82 ? 16.337 5.954 20.981 1.00 59.31 82 ALA A C 1
ATOM 645 O O . ALA A 1 82 ? 17.286 6.414 21.617 1.00 59.31 82 ALA A O 1
ATOM 646 N N . CYS A 1 83 ? 16.501 5.313 19.819 1.00 52.91 83 CYS A N 1
ATOM 647 C CA . CYS A 1 83 ? 17.784 5.106 19.157 1.00 52.91 83 CYS A CA 1
ATOM 648 C C . CYS A 1 83 ? 17.846 5.844 17.815 1.00 52.91 83 CYS A C 1
ATOM 650 O O . CYS A 1 83 ? 17.067 5.570 16.909 1.00 52.91 83 CYS A O 1
ATOM 652 N N . SER A 1 84 ? 18.887 6.647 17.611 1.00 56.34 84 SER A N 1
ATOM 653 C CA . SER A 1 84 ? 19.223 7.293 16.331 1.00 56.34 84 SER A CA 1
ATOM 654 C C . SER A 1 84 ? 19.762 6.338 15.247 1.00 56.34 84 SER A C 1
ATOM 656 O O . SER A 1 84 ? 20.285 6.791 14.235 1.00 56.34 84 SER A O 1
ATOM 658 N N . GLY A 1 85 ? 19.675 5.018 15.459 1.00 56.12 85 GLY A N 1
ATOM 659 C CA . GLY A 1 85 ? 20.162 3.995 14.523 1.00 56.12 85 GLY A CA 1
ATOM 660 C C . GLY A 1 85 ? 19.073 3.137 13.871 1.00 56.12 85 GLY A C 1
ATOM 661 O O . GLY A 1 85 ? 19.351 2.487 12.870 1.00 56.12 85 GLY A O 1
ATOM 662 N N . CYS A 1 86 ? 17.854 3.107 14.424 1.00 63.62 86 CYS A N 1
ATOM 663 C CA . CYS A 1 86 ? 16.746 2.302 13.883 1.00 63.62 86 CYS A CA 1
ATOM 664 C C . CYS A 1 86 ? 15.737 3.131 13.090 1.00 63.62 86 CYS A C 1
ATOM 666 O O . CYS A 1 86 ? 14.990 2.569 12.295 1.00 63.62 86 CYS A O 1
ATOM 668 N N . ILE A 1 87 ? 15.722 4.442 13.319 1.00 63.16 87 ILE A N 1
ATOM 669 C CA . ILE A 1 87 ? 14.939 5.401 12.557 1.00 63.16 87 ILE A CA 1
ATOM 670 C C . ILE A 1 87 ? 15.831 6.577 12.178 1.00 63.16 87 ILE A C 1
ATOM 672 O O . ILE A 1 87 ? 16.680 7.019 12.957 1.00 63.16 87 ILE A O 1
ATOM 676 N N . THR A 1 88 ? 15.628 7.101 10.983 1.00 65.38 88 THR A N 1
ATOM 677 C CA . THR A 1 88 ? 16.291 8.313 10.516 1.00 65.38 88 THR A CA 1
ATOM 678 C C . THR A 1 88 ? 15.645 9.550 11.144 1.00 65.38 88 THR A C 1
ATOM 680 O O . THR A 1 88 ? 14.476 9.554 11.557 1.00 65.38 88 THR A O 1
ATOM 683 N N . SER A 1 89 ? 16.395 10.652 11.190 1.00 64.06 89 SER A N 1
ATOM 684 C CA . SER A 1 89 ? 15.857 11.962 11.580 1.00 64.06 89 SER A CA 1
ATOM 685 C C . SER A 1 89 ? 14.660 12.356 10.701 1.00 64.06 89 SER A C 1
ATOM 687 O O . SER A 1 89 ? 13.695 12.940 11.193 1.00 64.06 89 SER A O 1
ATOM 689 N N . ALA A 1 90 ? 14.679 11.967 9.419 1.00 65.12 90 ALA A N 1
ATOM 690 C CA . ALA A 1 90 ? 13.569 12.153 8.488 1.00 65.12 90 ALA A CA 1
ATOM 691 C C . ALA A 1 90 ? 12.323 11.343 8.893 1.00 65.12 90 ALA A C 1
ATOM 693 O O . ALA A 1 90 ? 11.223 11.892 8.942 1.00 65.12 90 ALA A O 1
ATOM 694 N N . GLU A 1 91 ? 12.483 10.064 9.247 1.00 65.25 91 GLU A N 1
ATOM 695 C CA . GLU A 1 91 ? 11.381 9.215 9.721 1.00 65.25 91 GLU A CA 1
ATOM 696 C C . GLU A 1 91 ? 10.782 9.735 11.032 1.00 65.25 91 GLU A C 1
ATOM 698 O O . GLU A 1 91 ? 9.562 9.751 11.183 1.00 65.25 91 GLU A O 1
ATOM 703 N N . SER A 1 92 ? 11.611 10.249 11.944 1.00 66.06 92 SER A N 1
ATOM 704 C CA . SER A 1 92 ? 11.153 10.866 13.200 1.00 66.06 92 SER A CA 1
ATOM 705 C C . SER A 1 92 ? 10.272 12.097 12.955 1.00 66.06 92 SER A C 1
ATOM 707 O O . SER A 1 92 ? 9.215 12.258 13.576 1.00 66.06 92 SER A O 1
ATOM 709 N N . VAL A 1 93 ? 10.678 12.960 12.017 1.00 66.31 93 VAL A N 1
ATOM 710 C CA . VAL A 1 93 ? 9.900 14.140 11.613 1.00 66.31 93 VAL A CA 1
ATOM 711 C C . VAL A 1 93 ? 8.581 13.721 10.960 1.00 66.31 93 VAL A C 1
ATOM 713 O O . VAL A 1 93 ? 7.532 14.261 11.313 1.00 66.31 93 VAL A O 1
ATOM 716 N N . LEU A 1 94 ? 8.607 12.724 10.072 1.00 64.06 94 LEU A N 1
ATOM 717 C CA . LEU A 1 94 ? 7.406 12.212 9.407 1.00 64.06 94 LEU A CA 1
ATOM 718 C C . LEU A 1 94 ? 6.423 11.561 10.389 1.00 64.06 94 LEU A C 1
ATOM 720 O O . LEU A 1 94 ? 5.221 11.773 10.261 1.00 64.06 94 LEU A O 1
ATOM 724 N N . ILE A 1 95 ? 6.909 10.827 11.394 1.00 64.81 95 ILE A N 1
ATOM 725 C CA . ILE A 1 95 ? 6.072 10.250 12.460 1.00 64.81 95 ILE A CA 1
ATOM 726 C C . ILE A 1 95 ? 5.409 11.359 13.283 1.00 64.81 95 ILE A C 1
ATOM 728 O O . ILE A 1 95 ? 4.219 11.281 13.577 1.00 64.81 95 ILE A O 1
ATOM 732 N N . THR A 1 96 ? 6.155 12.414 13.618 1.00 62.94 96 THR A N 1
ATOM 733 C CA . THR A 1 96 ? 5.634 13.538 14.413 1.00 62.94 96 THR A CA 1
ATOM 734 C C . THR A 1 96 ? 4.599 14.360 13.636 1.00 62.94 96 THR A C 1
ATOM 736 O O . THR A 1 96 ? 3.653 14.876 14.226 1.00 62.94 96 THR A O 1
ATOM 739 N N . GLN A 1 97 ? 4.736 14.439 12.308 1.00 62.66 97 GLN A N 1
ATOM 740 C CA . GLN A 1 97 ? 3.773 15.102 11.419 1.00 62.66 97 GLN A CA 1
ATOM 741 C C . GLN A 1 97 ? 2.505 14.275 11.148 1.00 62.66 97 GLN A C 1
ATOM 743 O O . GLN A 1 97 ? 1.549 14.801 10.584 1.00 62.66 97 GLN A O 1
ATOM 748 N N . GLN A 1 98 ? 2.431 13.005 11.569 1.00 64.81 98 GLN A N 1
ATOM 749 C CA . GLN A 1 98 ? 1.181 12.238 11.519 1.00 64.81 98 GLN A CA 1
ATOM 750 C C . GLN A 1 98 ? 0.223 12.669 12.638 1.00 64.81 98 GLN A C 1
ATOM 752 O O . GLN A 1 98 ? -0.079 11.908 13.560 1.00 64.81 98 GLN A O 1
ATOM 757 N N . SER A 1 99 ? -0.295 13.895 12.552 1.00 67.69 99 SER A N 1
ATOM 758 C CA . SER A 1 99 ? -1.311 14.371 13.480 1.00 67.69 99 SER A CA 1
ATOM 759 C C . SER A 1 99 ? -2.717 14.084 12.960 1.00 67.69 99 SER A C 1
ATOM 761 O O . SER A 1 99 ? -3.182 14.651 11.971 1.00 67.69 99 SER A O 1
ATOM 763 N N . LYS A 1 100 ? -3.440 13.215 13.673 1.00 72.94 100 LYS A N 1
ATOM 764 C CA . LYS A 1 100 ? -4.869 12.974 13.421 1.00 72.94 100 LYS A CA 1
ATOM 765 C C . LYS A 1 100 ? -5.692 14.251 13.614 1.00 72.94 100 LYS A C 1
ATOM 767 O O . LYS A 1 100 ? -6.710 14.394 12.951 1.00 72.94 100 LYS A O 1
ATOM 772 N N . THR A 1 101 ? -5.271 15.152 14.508 1.00 76.94 101 THR A N 1
ATOM 773 C CA . THR A 1 101 ? -6.009 16.394 14.782 1.00 76.94 101 THR A CA 1
ATOM 774 C C . THR A 1 101 ? -5.964 17.320 13.578 1.00 76.94 101 THR A C 1
ATOM 776 O O . THR A 1 101 ? -7.013 17.741 13.119 1.00 76.94 101 THR A O 1
ATOM 779 N N . GLU A 1 102 ? -4.790 17.504 12.971 1.00 77.75 102 GLU A N 1
ATOM 780 C CA . GLU A 1 102 ? -4.636 18.339 11.775 1.00 77.75 102 GLU A CA 1
ATOM 781 C C . GLU A 1 102 ? -5.484 17.816 10.605 1.00 77.75 102 GLU A C 1
ATOM 783 O O . GLU A 1 102 ? -6.109 18.588 9.882 1.00 77.75 102 GLU A O 1
ATOM 788 N N . PHE A 1 103 ? -5.579 16.490 10.456 1.00 79.50 103 PHE A N 1
ATOM 789 C CA . PHE A 1 103 ? -6.454 15.874 9.460 1.00 79.50 103 PHE A CA 1
ATOM 790 C C . PHE A 1 103 ? -7.933 16.246 9.665 1.00 79.50 103 PHE A C 1
ATOM 792 O O . PHE A 1 103 ? -8.610 16.597 8.697 1.00 79.50 103 PHE A O 1
ATOM 799 N N . PHE A 1 104 ? -8.432 16.197 10.903 1.00 81.50 104 PHE A N 1
ATOM 800 C CA . PHE A 1 104 ? -9.809 16.593 11.211 1.00 81.50 104 PHE A CA 1
ATOM 801 C C . PHE A 1 104 ? -10.017 18.111 11.102 1.00 81.50 104 PHE A C 1
ATOM 803 O O . PHE A 1 104 ? -11.011 18.535 10.519 1.00 81.50 104 PHE A O 1
ATOM 810 N N . ASP A 1 105 ? -9.050 18.922 11.534 1.00 82.38 105 ASP A N 1
ATOM 811 C CA . ASP A 1 105 ? -9.108 20.385 11.429 1.00 82.38 105 ASP A CA 1
ATOM 812 C C . ASP A 1 105 ? -9.192 20.843 9.958 1.00 82.38 105 ASP A C 1
ATOM 814 O O . ASP A 1 105 ? -9.942 21.760 9.603 1.00 82.38 105 ASP A O 1
ATOM 818 N N . ILE A 1 106 ? -8.458 20.179 9.056 1.00 78.06 106 ILE A N 1
ATOM 819 C CA . ILE A 1 106 ? -8.530 20.433 7.608 1.00 78.06 106 ILE A CA 1
ATOM 820 C C . ILE A 1 106 ? -9.895 20.015 7.044 1.00 78.06 106 ILE A C 1
ATOM 822 O O . ILE A 1 106 ? -10.446 20.725 6.197 1.00 78.06 106 ILE A O 1
ATOM 826 N N . LEU A 1 107 ? -10.452 18.891 7.507 1.00 80.00 107 LEU A N 1
ATOM 827 C CA . LEU A 1 107 ? -11.774 18.433 7.073 1.00 80.00 107 LEU A CA 1
ATOM 828 C C . LEU A 1 107 ? -12.887 19.398 7.487 1.00 80.00 107 LEU A C 1
ATOM 830 O O . LEU A 1 107 ? -13.773 19.682 6.680 1.00 80.00 107 LEU A O 1
ATOM 834 N N . GLU A 1 108 ? -12.823 19.933 8.705 1.00 81.25 108 GLU A N 1
ATOM 835 C CA . GLU A 1 108 ? -13.811 20.884 9.221 1.00 81.25 108 GLU A CA 1
ATOM 836 C C . GLU A 1 108 ? -13.675 22.271 8.581 1.00 81.25 108 GLU A C 1
ATOM 838 O O . GLU A 1 108 ? -14.674 22.898 8.221 1.00 81.25 108 GLU A O 1
ATOM 843 N N . S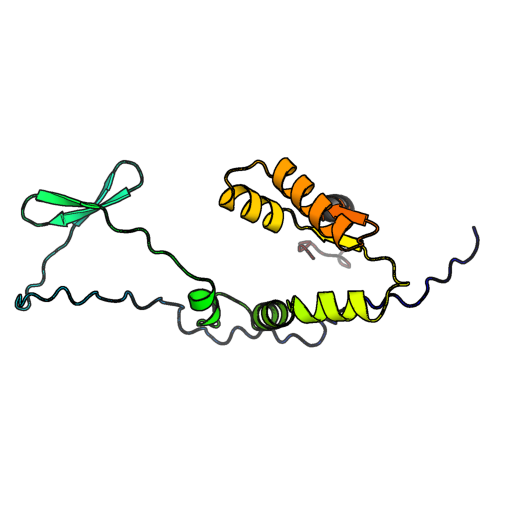ER A 1 109 ? -12.444 22.752 8.389 1.00 81.81 109 SER A N 1
ATOM 844 C CA . SER A 1 109 ? -12.191 24.102 7.866 1.00 81.81 109 SER A CA 1
ATOM 845 C C . SER A 1 109 ? -12.452 24.249 6.363 1.00 81.81 109 SER A C 1
ATOM 847 O O . SER A 1 109 ? -12.615 25.372 5.876 1.00 81.81 109 SER A O 1
ATOM 849 N N . GLN A 1 110 ? -12.485 23.149 5.600 1.00 79.06 110 GLN A N 1
ATOM 850 C CA . GLN A 1 110 ? -12.567 23.193 4.135 1.00 79.06 110 GLN A CA 1
ATOM 851 C C . GLN A 1 110 ? -13.579 22.195 3.547 1.00 79.06 110 GLN A C 1
ATOM 853 O O . GLN A 1 110 ? -13.213 21.340 2.733 1.00 79.06 110 GLN A O 1
ATOM 858 N N . PRO A 1 111 ? -14.884 22.368 3.832 1.00 72.44 111 PRO A N 1
ATOM 859 C CA . PRO A 1 111 ? -15.938 21.431 3.426 1.00 72.44 111 PRO A CA 1
ATOM 860 C C . PRO A 1 111 ? -16.119 21.294 1.903 1.00 72.44 111 PRO A C 1
ATOM 862 O O . PRO A 1 111 ? -16.751 20.355 1.433 1.00 72.44 111 PRO A O 1
ATOM 865 N N . GLN A 1 112 ? -15.573 22.225 1.113 1.00 74.19 112 GLN A N 1
ATOM 866 C CA . GLN A 1 112 ? -15.667 22.213 -0.353 1.00 74.19 112 GLN A CA 1
ATOM 867 C C . GLN A 1 112 ? -14.517 21.448 -1.039 1.00 74.19 112 GLN A C 1
ATOM 869 O O . GLN A 1 112 ? -14.544 21.266 -2.260 1.00 74.19 112 GLN A O 1
ATOM 874 N N . ARG A 1 113 ? -13.477 21.014 -0.308 1.00 81.69 113 ARG A N 1
ATOM 875 C CA . ARG A 1 113 ? -12.362 20.263 -0.908 1.00 81.69 113 ARG A CA 1
ATOM 876 C C . ARG A 1 113 ? -12.717 18.787 -1.067 1.00 81.69 113 ARG A C 1
ATOM 878 O O . ARG A 1 113 ? -13.276 18.152 -0.184 1.00 81.69 113 ARG A O 1
ATOM 885 N N . SER A 1 114 ? -12.348 18.214 -2.213 1.00 84.62 114 SER A N 1
ATOM 886 C CA . SER A 1 114 ? -12.481 16.771 -2.437 1.00 84.62 114 SER A CA 1
ATOM 887 C C . SER A 1 114 ? -11.377 16.020 -1.692 1.00 84.62 114 SER A C 1
ATOM 889 O O . SER A 1 114 ? -10.230 16.028 -2.134 1.00 84.62 114 SER A O 1
ATOM 891 N N . LEU A 1 115 ? -11.726 15.345 -0.595 1.00 87.50 115 LEU A N 1
ATOM 892 C CA . LEU A 1 115 ? -10.803 14.470 0.128 1.00 87.50 115 LEU A CA 1
ATOM 893 C C . LEU A 1 115 ? -10.546 13.180 -0.673 1.00 87.50 115 LEU A C 1
ATOM 895 O O . LEU A 1 115 ? -11.478 12.448 -1.017 1.00 87.50 115 LEU A O 1
ATOM 899 N N . VAL A 1 116 ? -9.274 12.883 -0.934 1.00 91.31 116 VAL A N 1
ATOM 900 C CA . VAL A 1 116 ? -8.810 11.598 -1.474 1.00 91.31 116 VAL A CA 1
ATOM 901 C C . VAL A 1 116 ? -7.865 10.978 -0.456 1.00 91.31 116 VAL A C 1
ATOM 903 O O . VAL A 1 116 ? -6.911 11.622 -0.030 1.00 91.31 116 VAL A O 1
ATOM 906 N N . VAL A 1 117 ? -8.133 9.734 -0.067 1.00 91.94 117 VAL A N 1
ATOM 907 C CA . VAL A 1 117 ? -7.321 9.001 0.908 1.00 91.94 117 VAL A CA 1
ATOM 908 C C . VAL A 1 117 ? -6.581 7.879 0.202 1.00 91.94 117 VAL A C 1
ATOM 910 O O . VAL A 1 117 ? -7.199 7.053 -0.465 1.00 91.94 117 VAL A O 1
ATOM 913 N N . THR A 1 118 ? -5.269 7.810 0.387 1.00 93.69 118 THR A N 1
ATOM 914 C CA . THR A 1 118 ? -4.450 6.707 -0.117 1.00 93.69 118 THR A CA 1
ATOM 915 C C . THR A 1 118 ? -4.021 5.822 1.047 1.00 93.69 118 THR A C 1
ATOM 917 O O . THR A 1 118 ? -3.466 6.308 2.029 1.00 93.69 118 THR A O 1
ATOM 920 N N . VAL A 1 119 ? -4.265 4.517 0.946 1.00 93.69 119 VAL A N 1
ATOM 921 C CA . VAL A 1 119 ? -3.924 3.533 1.980 1.00 93.69 119 VAL A CA 1
ATOM 922 C C . VAL A 1 119 ? -2.797 2.641 1.477 1.00 93.69 119 VAL A C 1
ATOM 924 O O . VAL A 1 119 ? -2.886 2.072 0.389 1.00 93.69 119 VAL A O 1
ATOM 927 N N . SER A 1 120 ? -1.742 2.493 2.278 1.00 92.25 120 SER A N 1
ATOM 928 C CA . SER A 1 120 ? -0.607 1.643 1.924 1.00 92.25 120 SER A CA 1
ATOM 929 C C . SER A 1 120 ? -0.899 0.149 2.143 1.00 92.25 120 SER A C 1
ATOM 931 O O . SER A 1 120 ? -1.646 -0.216 3.063 1.00 92.25 120 SER A O 1
ATOM 933 N N . PRO A 1 121 ? -0.304 -0.756 1.341 1.00 91.56 121 PRO A N 1
ATOM 934 C CA . PRO A 1 121 ? -0.389 -2.194 1.583 1.00 91.56 121 PRO A CA 1
ATOM 935 C C . PRO A 1 121 ? 0.093 -2.595 2.984 1.00 91.56 121 PRO A C 1
ATOM 937 O O . PRO A 1 121 ? -0.535 -3.447 3.611 1.00 91.56 121 PRO A O 1
ATOM 940 N N . GLN A 1 122 ? 1.125 -1.933 3.511 1.00 90.62 122 GLN A N 1
ATOM 941 C CA . GLN A 1 122 ? 1.662 -2.179 4.851 1.00 90.62 122 GLN A CA 1
ATOM 942 C C . GLN A 1 122 ? 0.640 -1.848 5.944 1.00 90.62 122 GLN A C 1
ATOM 944 O O . GLN A 1 122 ? 0.427 -2.657 6.846 1.00 90.62 122 GLN A O 1
ATOM 949 N N . SER A 1 123 ? -0.053 -0.707 5.838 1.00 91.19 123 SER A N 1
ATOM 950 C CA . SER A 1 123 ? -1.091 -0.330 6.806 1.00 91.19 123 SER A CA 1
ATOM 951 C C . SER A 1 123 ? -2.239 -1.334 6.810 1.00 91.19 123 SER A C 1
ATOM 953 O O . SER A 1 123 ? -2.712 -1.734 7.872 1.00 91.19 123 SER A O 1
ATOM 955 N N . ARG A 1 124 ? -2.660 -1.806 5.629 1.00 94.31 124 ARG A N 1
ATOM 956 C CA . ARG A 1 124 ? -3.702 -2.839 5.531 1.00 94.31 124 ARG A CA 1
ATOM 957 C C . ARG A 1 124 ? -3.260 -4.157 6.138 1.00 94.31 124 ARG A C 1
ATOM 959 O O . ARG A 1 124 ? -4.053 -4.762 6.846 1.00 94.31 124 ARG A O 1
ATOM 966 N N . ALA A 1 125 ? -2.034 -4.595 5.857 1.00 93.81 125 ALA A N 1
ATOM 967 C CA . ALA A 1 125 ? -1.490 -5.836 6.396 1.00 93.81 125 ALA A CA 1
ATOM 968 C C . ALA A 1 125 ? -1.388 -5.784 7.927 1.00 93.81 125 ALA A C 1
ATOM 970 O O . ALA A 1 125 ? -1.809 -6.721 8.599 1.00 93.81 125 ALA A O 1
ATOM 971 N N . SER A 1 126 ? -0.915 -4.662 8.475 1.00 93.25 126 SER A N 1
ATOM 972 C CA . SER A 1 126 ? -0.827 -4.443 9.922 1.00 93.25 126 SER A CA 1
ATOM 973 C C . SER A 1 126 ? -2.204 -4.499 10.594 1.00 93.25 126 SER A C 1
ATOM 975 O O . SER A 1 126 ? -2.414 -5.267 11.532 1.00 93.25 126 SER A O 1
ATOM 977 N N . ILE A 1 127 ? -3.187 -3.775 10.050 1.00 94.38 127 ILE A N 1
ATOM 978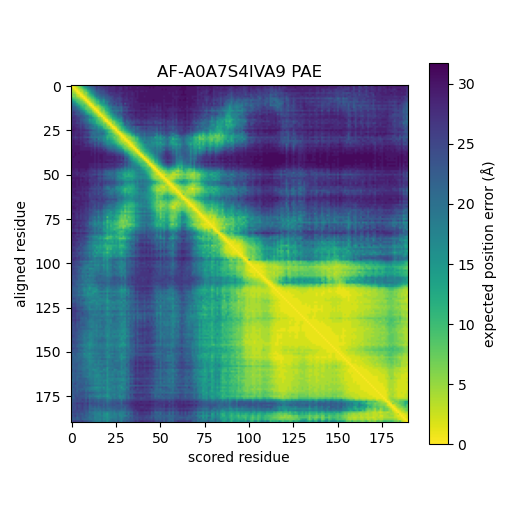 C CA . ILE A 1 127 ? -4.567 -3.771 10.564 1.00 94.38 127 ILE A CA 1
ATOM 979 C C . ILE A 1 127 ? -5.215 -5.152 10.414 1.00 94.38 127 ILE A C 1
ATOM 981 O O . ILE A 1 127 ? -5.893 -5.624 11.323 1.00 94.38 127 ILE A O 1
ATOM 985 N N . ALA A 1 128 ? -4.997 -5.817 9.280 1.00 96.25 128 ALA A N 1
ATOM 986 C CA . ALA A 1 128 ? -5.497 -7.162 9.026 1.00 96.25 128 ALA A CA 1
ATOM 987 C C . ALA A 1 128 ? -4.974 -8.163 10.062 1.00 96.25 128 ALA A C 1
ATOM 989 O O . ALA A 1 128 ? -5.770 -8.888 10.656 1.00 96.25 128 ALA A O 1
ATOM 990 N N . SER A 1 129 ? -3.665 -8.132 10.327 1.00 95.06 129 SER A N 1
ATOM 991 C CA . SER A 1 129 ? -3.018 -8.960 11.346 1.00 95.06 129 SER A CA 1
ATOM 992 C C . SER A 1 129 ? -3.581 -8.677 12.741 1.00 95.06 129 SER A C 1
ATOM 994 O O . SER A 1 129 ? -4.009 -9.598 13.432 1.00 95.06 129 SER A O 1
ATOM 996 N N . HIS A 1 130 ? -3.688 -7.399 13.119 1.00 94.06 130 HIS A N 1
ATOM 997 C CA . HIS A 1 130 ? -4.167 -7.000 14.443 1.00 94.06 130 HIS A CA 1
ATOM 998 C C . HIS A 1 130 ? -5.602 -7.465 14.739 1.00 94.06 130 HIS A C 1
ATOM 1000 O O . HIS A 1 130 ? -5.895 -7.895 15.851 1.00 94.06 130 HIS A O 1
ATOM 1006 N N . TYR A 1 131 ? -6.497 -7.402 13.749 1.00 94.94 131 TYR A N 1
ATOM 1007 C CA . TYR A 1 131 ? -7.901 -7.796 13.913 1.00 94.94 131 TYR A CA 1
ATOM 1008 C C . TYR A 1 131 ? -8.200 -9.239 13.482 1.00 94.94 131 TYR A C 1
ATOM 1010 O O . TYR A 1 131 ? -9.363 -9.642 13.510 1.00 94.94 131 TYR A O 1
ATOM 1018 N N . GLY A 1 132 ? -7.195 -10.015 13.060 1.00 96.19 132 GLY A N 1
ATOM 1019 C CA . GLY A 1 132 ? -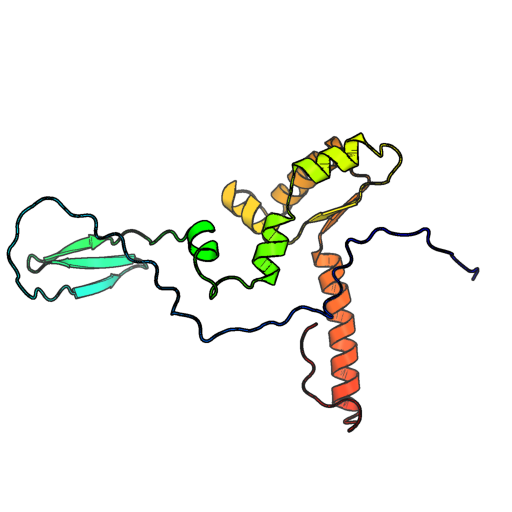7.390 -11.386 12.578 1.00 96.19 132 GLY A CA 1
ATOM 1020 C C . GLY A 1 132 ? -8.289 -11.481 11.337 1.00 96.19 132 GLY A C 1
ATOM 1021 O O . GLY A 1 132 ? -9.044 -12.439 11.185 1.00 96.19 132 GLY A O 1
ATOM 1022 N N . ILE A 1 133 ? -8.250 -10.473 10.462 1.00 97.88 133 ILE A N 1
ATOM 1023 C CA . ILE A 1 133 ? -9.053 -10.402 9.232 1.00 97.88 133 ILE A CA 1
ATOM 1024 C C . ILE A 1 133 ? -8.157 -10.424 7.993 1.00 97.88 133 ILE A C 1
ATOM 1026 O O . ILE A 1 133 ? -6.946 -10.256 8.068 1.00 97.88 133 ILE A O 1
ATOM 1030 N N . THR A 1 134 ? -8.749 -10.594 6.813 1.00 97.25 134 THR A N 1
ATOM 1031 C CA . THR A 1 134 ? -7.989 -10.512 5.555 1.00 97.25 134 THR A CA 1
ATOM 1032 C C . THR A 1 134 ? -7.635 -9.063 5.199 1.00 97.25 134 THR A C 1
ATOM 1034 O O . THR A 1 134 ? -8.385 -8.132 5.502 1.00 97.25 134 THR A O 1
ATOM 1037 N N . ALA A 1 135 ? -6.544 -8.858 4.451 1.00 94.31 135 ALA A N 1
ATOM 1038 C CA . ALA A 1 135 ? -6.158 -7.535 3.941 1.00 94.31 135 ALA A CA 1
ATOM 1039 C C . ALA A 1 135 ? -7.266 -6.866 3.104 1.00 94.31 135 ALA A C 1
ATOM 1041 O O . ALA A 1 135 ? -7.458 -5.650 3.170 1.00 94.31 135 ALA A O 1
ATOM 1042 N N . LYS A 1 136 ? -8.050 -7.665 2.365 1.00 95.75 136 LYS A N 1
ATOM 1043 C CA . LYS A 1 136 ? -9.224 -7.192 1.618 1.00 95.75 136 LYS A CA 1
ATOM 1044 C C . LYS A 1 136 ? -10.307 -6.651 2.554 1.00 95.75 136 LYS A C 1
ATOM 1046 O O . LYS A 1 136 ? -10.806 -5.553 2.326 1.00 95.75 136 LYS A O 1
ATOM 1051 N N . GLN A 1 137 ? -10.651 -7.390 3.609 1.00 97.00 137 GLN A N 1
ATOM 1052 C CA . GLN A 1 137 ? -11.634 -6.942 4.603 1.00 97.00 137 GLN A CA 1
ATOM 1053 C C . GLN A 1 137 ? -11.149 -5.701 5.356 1.00 97.00 137 GLN A C 1
ATOM 1055 O O . GLN A 1 137 ? -11.935 -4.780 5.573 1.00 97.00 137 GLN A O 1
ATOM 1060 N N . ALA A 1 138 ? -9.862 -5.646 5.709 1.00 96.88 138 ALA A N 1
ATOM 1061 C CA . ALA A 1 138 ? -9.259 -4.464 6.316 1.00 96.88 138 ALA A CA 1
ATOM 1062 C C . ALA A 1 138 ? -9.410 -3.240 5.400 1.00 96.88 138 ALA A C 1
ATOM 1064 O O . ALA A 1 138 ? -9.882 -2.195 5.842 1.00 96.88 138 ALA A O 1
ATOM 1065 N N . PHE A 1 139 ? -9.111 -3.384 4.104 1.00 96.62 139 PHE A N 1
ATOM 1066 C CA . PHE A 1 139 ? -9.291 -2.298 3.139 1.00 96.62 139 PHE A CA 1
ATOM 1067 C C . PHE A 1 139 ? -10.748 -1.863 2.985 1.00 96.62 139 PHE A C 1
ATOM 1069 O O . PHE A 1 139 ? -11.021 -0.668 2.927 1.00 96.62 139 PHE A O 1
ATOM 1076 N N . GLN A 1 140 ? -11.687 -2.811 2.939 1.00 96.81 140 GLN A N 1
ATOM 1077 C CA . GLN A 1 140 ? -13.117 -2.509 2.850 1.00 96.81 140 GLN A CA 1
ATOM 1078 C C . GLN A 1 140 ? -13.592 -1.713 4.068 1.00 96.81 140 GLN A C 1
ATOM 1080 O O . GLN A 1 140 ? -14.237 -0.683 3.902 1.00 96.81 140 GLN A O 1
ATOM 1085 N N . LYS A 1 141 ? -13.211 -2.135 5.279 1.00 96.88 141 LYS A N 1
ATOM 1086 C CA . LYS A 1 141 ? -13.545 -1.426 6.524 1.00 96.88 141 LYS A CA 1
ATOM 1087 C C . LYS A 1 141 ? -12.936 -0.025 6.571 1.00 96.88 141 LYS A C 1
ATOM 1089 O O . LYS A 1 141 ? -13.631 0.921 6.922 1.00 96.88 141 LYS A O 1
ATOM 1094 N N . LEU A 1 142 ? -11.669 0.117 6.177 1.00 95.62 142 LEU A N 1
ATOM 1095 C CA . LEU A 1 142 ? -11.011 1.423 6.068 1.00 95.62 142 LEU A CA 1
ATOM 1096 C C . LEU A 1 142 ? -11.688 2.312 5.027 1.00 95.62 142 LEU A C 1
ATOM 1098 O O . LEU A 1 142 ? -11.869 3.501 5.257 1.00 95.62 142 LEU A O 1
ATOM 1102 N N . THR A 1 143 ? -12.096 1.733 3.898 1.00 96.25 143 THR A N 1
ATOM 1103 C CA . THR A 1 143 ? -12.832 2.459 2.865 1.00 96.25 143 THR A CA 1
ATOM 1104 C C . THR A 1 143 ? -14.141 2.988 3.428 1.00 96.25 143 THR A C 1
ATOM 1106 O O . THR A 1 143 ? -14.388 4.179 3.301 1.00 96.25 143 THR A O 1
ATOM 1109 N N . THR A 1 144 ? -14.940 2.150 4.094 1.00 96.69 144 THR A N 1
ATOM 1110 C CA . THR A 1 144 ? -16.177 2.588 4.758 1.00 96.69 144 THR A CA 1
ATOM 1111 C C . THR A 1 144 ? -15.904 3.721 5.745 1.00 96.69 144 THR A C 1
ATOM 1113 O O . THR A 1 144 ? -16.491 4.785 5.603 1.00 96.69 144 THR A O 1
ATOM 1116 N N . LEU A 1 145 ? -14.928 3.553 6.643 1.00 94.56 145 LEU A N 1
ATOM 1117 C CA . LEU A 1 145 ? -14.548 4.579 7.617 1.00 94.56 145 LEU A CA 1
ATOM 1118 C C . LEU A 1 145 ? -14.232 5.929 6.953 1.00 94.56 145 LEU A C 1
ATOM 1120 O O . LEU A 1 145 ? -14.780 6.954 7.339 1.00 94.56 145 LEU A O 1
ATOM 1124 N N . PHE A 1 146 ? -13.355 5.950 5.947 1.00 92.94 146 PHE A N 1
ATOM 1125 C CA . PHE A 1 146 ? -12.970 7.205 5.301 1.00 92.94 146 PHE A CA 1
ATOM 1126 C C . PHE A 1 146 ? -14.089 7.796 4.441 1.00 92.94 146 PHE A C 1
ATOM 1128 O O . PHE A 1 146 ? -14.185 9.016 4.333 1.00 92.94 146 PHE A O 1
ATOM 1135 N N . LYS A 1 147 ? -14.953 6.964 3.848 1.00 92.94 147 LYS A N 1
ATOM 1136 C CA . LYS A 1 147 ? -16.157 7.430 3.147 1.00 92.94 147 LYS A CA 1
ATOM 1137 C C . LYS A 1 147 ? -17.131 8.116 4.102 1.00 92.94 147 LYS A C 1
ATOM 1139 O O . LYS A 1 147 ? -17.632 9.181 3.752 1.00 92.94 147 LYS A O 1
ATOM 1144 N N . ASP A 1 148 ? -17.328 7.560 5.294 1.00 91.81 148 ASP A N 1
ATOM 1145 C CA . ASP A 1 148 ? -18.180 8.149 6.334 1.00 91.81 148 ASP A CA 1
ATOM 1146 C C . ASP A 1 148 ? -17.614 9.489 6.835 1.00 91.81 148 ASP A C 1
ATOM 1148 O O . ASP A 1 148 ? -18.368 10.405 7.148 1.00 91.81 148 ASP A O 1
ATOM 1152 N N . LEU A 1 149 ? -16.285 9.644 6.815 1.00 87.88 149 LEU A N 1
ATOM 1153 C CA . LEU A 1 149 ? -15.584 10.906 7.093 1.00 87.88 149 LEU A CA 1
ATOM 1154 C C . LEU A 1 149 ? -15.605 11.914 5.924 1.00 87.88 149 LEU A C 1
ATOM 1156 O O . LEU A 1 149 ? -14.994 12.976 6.021 1.00 87.88 149 LEU A O 1
ATOM 1160 N N . GLY A 1 150 ? -16.275 11.602 4.811 1.00 88.19 150 GLY A N 1
ATOM 1161 C CA . GLY A 1 150 ? -16.414 12.508 3.667 1.00 88.19 150 GLY A CA 1
ATOM 1162 C C . GLY A 1 150 ? -15.370 12.331 2.560 1.00 88.19 150 GLY A C 1
ATOM 1163 O O . GLY A 1 150 ? -15.295 13.159 1.649 1.00 88.19 150 GLY A O 1
ATOM 1164 N N . ALA A 1 151 ? -14.572 11.255 2.570 1.00 90.50 151 ALA A N 1
ATOM 1165 C CA . ALA A 1 151 ? -13.649 10.979 1.472 1.00 90.50 151 ALA A CA 1
ATOM 1166 C C . ALA A 1 151 ? -14.407 10.729 0.162 1.00 90.50 151 ALA A C 1
ATOM 1168 O O . ALA A 1 151 ? -15.214 9.806 0.021 1.00 90.50 151 ALA A O 1
ATOM 1169 N N . LYS A 1 152 ? -14.077 11.498 -0.875 1.00 91.44 152 LYS A N 1
ATOM 1170 C CA . LYS A 1 152 ? -14.603 11.275 -2.223 1.00 91.44 152 LYS A CA 1
ATOM 1171 C C . LYS A 1 152 ? -14.051 9.989 -2.820 1.00 91.44 152 LYS A C 1
ATOM 1173 O O . LYS A 1 152 ? -14.777 9.279 -3.517 1.00 91.44 152 LYS A O 1
ATOM 1178 N N . MET A 1 153 ? -12.803 9.643 -2.522 1.00 92.56 153 MET A N 1
ATOM 1179 C CA . MET A 1 153 ? -12.156 8.437 -3.035 1.00 92.56 153 MET A CA 1
ATOM 1180 C C . MET A 1 153 ? -11.172 7.865 -2.016 1.00 92.56 153 MET A C 1
ATOM 1182 O O . MET A 1 153 ? -10.495 8.618 -1.322 1.00 92.56 153 MET A O 1
ATOM 1186 N N . VAL A 1 154 ? -11.100 6.535 -1.953 1.00 94.56 154 VAL A N 1
ATOM 1187 C CA . VAL A 1 154 ? -10.106 5.801 -1.165 1.00 94.56 154 VAL A CA 1
ATOM 1188 C C . VAL A 1 154 ? -9.365 4.877 -2.124 1.00 94.56 154 VAL A C 1
ATOM 1190 O O . VAL A 1 154 ? -10.001 4.075 -2.806 1.00 94.56 154 VAL A O 1
ATOM 1193 N N . ILE A 1 155 ? -8.049 5.035 -2.222 1.00 94.44 155 ILE A N 1
ATOM 1194 C CA . ILE A 1 155 ? -7.195 4.369 -3.211 1.00 94.44 155 ILE A CA 1
ATOM 1195 C C . ILE A 1 155 ? -6.150 3.526 -2.484 1.00 94.44 155 ILE A C 1
ATOM 1197 O O . ILE A 1 155 ? -5.636 3.901 -1.434 1.00 94.44 155 ILE A O 1
ATOM 1201 N N . ASP A 1 156 ? -5.829 2.374 -3.052 1.00 92.00 156 ASP A N 1
ATOM 1202 C CA . ASP A 1 156 ? -4.704 1.546 -2.632 1.00 92.00 156 ASP A CA 1
ATOM 1203 C C . ASP A 1 156 ? -3.414 2.033 -3.308 1.00 92.00 156 ASP A C 1
ATOM 1205 O O . ASP A 1 156 ? -3.353 2.098 -4.537 1.00 92.00 156 ASP A O 1
ATOM 1209 N N . SER A 1 157 ? -2.368 2.338 -2.530 1.00 92.50 157 SER A N 1
ATOM 1210 C CA . SER A 1 157 ? -1.094 2.798 -3.105 1.00 92.50 157 SER A CA 1
ATOM 1211 C C . SER A 1 157 ? -0.361 1.733 -3.924 1.00 92.50 157 SER A C 1
ATOM 1213 O O . SER A 1 157 ? 0.564 2.073 -4.660 1.00 92.50 157 SER A O 1
ATOM 1215 N N . SER A 1 158 ? -0.782 0.466 -3.845 1.00 89.31 158 SER A N 1
ATOM 1216 C CA . SER A 1 158 ? -0.257 -0.617 -4.688 1.00 89.31 158 SER A CA 1
ATOM 1217 C C . SER A 1 158 ? -0.425 -0.293 -6.175 1.00 89.31 158 SER A C 1
ATOM 1219 O O . SER A 1 158 ? 0.493 -0.533 -6.942 1.00 89.31 158 SER A O 1
ATOM 1221 N N . PHE A 1 159 ? -1.518 0.377 -6.565 1.00 88.06 159 PHE A N 1
ATOM 1222 C CA . PHE A 1 159 ? -1.715 0.811 -7.952 1.00 88.06 159 PHE A CA 1
ATOM 1223 C C . PHE A 1 159 ? -0.599 1.748 -8.440 1.00 88.06 159 PHE A C 1
ATOM 1225 O O . PHE A 1 159 ? -0.045 1.565 -9.520 1.00 88.06 15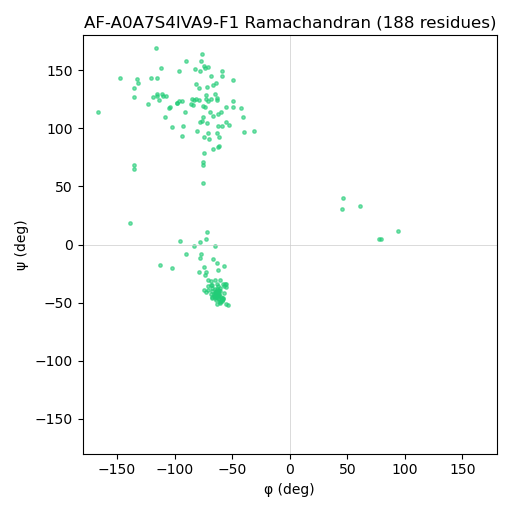9 PHE A O 1
ATOM 1232 N N . SER A 1 160 ? -0.238 2.748 -7.629 1.00 89.50 160 SER A N 1
ATOM 1233 C CA . SER A 1 160 ? 0.849 3.670 -7.968 1.00 89.50 160 SER A CA 1
ATOM 1234 C C . SER A 1 160 ? 2.204 2.964 -7.969 1.00 89.50 160 SER A C 1
ATOM 1236 O O . SER A 1 160 ? 3.043 3.280 -8.804 1.00 89.50 160 SER A O 1
ATOM 1238 N N . ARG A 1 161 ? 2.405 1.986 -7.074 1.00 88.50 161 ARG A N 1
ATOM 1239 C CA . ARG A 1 161 ? 3.622 1.160 -7.049 1.00 88.50 161 ARG A CA 1
ATOM 1240 C C . ARG A 1 161 ? 3.772 0.332 -8.320 1.00 88.50 161 ARG A C 1
ATOM 1242 O O . ARG A 1 161 ? 4.874 0.274 -8.850 1.00 88.50 161 ARG A O 1
ATOM 1249 N N . ASP A 1 162 ? 2.688 -0.257 -8.814 1.00 91.56 162 ASP A N 1
ATOM 1250 C CA . ASP A 1 162 ? 2.704 -1.048 -10.048 1.00 91.56 162 ASP A CA 1
ATOM 1251 C C . ASP A 1 162 ? 3.055 -0.173 -11.258 1.00 91.56 162 ASP A C 1
ATOM 1253 O O . ASP A 1 162 ? 3.859 -0.571 -12.102 1.00 91.56 162 ASP A O 1
ATOM 1257 N N . PHE A 1 163 ? 2.514 1.049 -11.308 1.00 92.94 163 PHE A N 1
ATOM 1258 C CA . PHE A 1 163 ? 2.868 2.022 -12.340 1.00 92.94 163 PHE A CA 1
ATOM 1259 C C . PHE A 1 163 ? 4.350 2.412 -12.266 1.00 92.94 163 PHE A C 1
ATOM 1261 O O . PHE A 1 163 ? 5.061 2.297 -13.261 1.00 92.94 163 PHE A O 1
ATOM 1268 N N . SER A 1 164 ? 4.838 2.800 -11.082 1.00 93.12 164 SER A N 1
ATOM 1269 C CA . SER A 1 164 ? 6.254 3.129 -10.881 1.00 93.12 164 SER A CA 1
ATOM 1270 C C . SER A 1 164 ? 7.170 1.968 -11.262 1.00 93.12 164 SER A C 1
ATOM 1272 O O . SER A 1 164 ? 8.167 2.185 -11.936 1.00 93.12 164 SER A O 1
ATOM 1274 N N . LEU A 1 165 ? 6.809 0.734 -10.900 1.00 93.31 165 LEU A N 1
ATOM 1275 C CA . LEU A 1 165 ? 7.582 -0.453 -11.253 1.00 93.31 165 LEU A CA 1
ATOM 1276 C C . LEU A 1 165 ? 7.650 -0.659 -12.770 1.00 93.31 165 LEU A C 1
ATOM 1278 O O . LEU A 1 165 ? 8.721 -0.961 -13.288 1.00 93.31 165 LEU A O 1
ATOM 1282 N N . SER A 1 166 ? 6.530 -0.487 -13.478 1.00 95.25 166 SER A N 1
ATOM 1283 C CA . SER A 1 166 ? 6.490 -0.599 -14.941 1.00 95.25 166 SER A CA 1
ATOM 1284 C C . SER A 1 166 ? 7.446 0.394 -15.606 1.00 95.25 166 SER A C 1
ATOM 1286 O O . SER A 1 166 ? 8.226 0.007 -16.477 1.00 95.25 166 SER A O 1
ATOM 1288 N N . GLU A 1 167 ? 7.433 1.649 -15.158 1.00 94.44 167 GLU A N 1
ATOM 1289 C CA . GLU A 1 167 ? 8.314 2.694 -15.688 1.00 94.44 167 GLU A CA 1
ATOM 1290 C C . GLU A 1 167 ? 9.782 2.442 -15.323 1.00 94.44 167 GLU A C 1
ATOM 1292 O O . GLU A 1 167 ? 1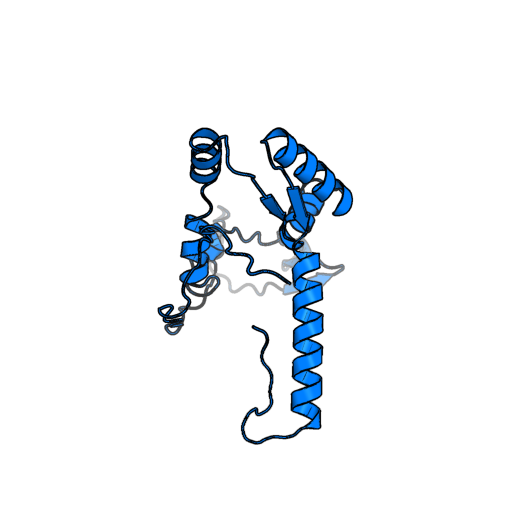0.651 2.534 -16.188 1.00 94.44 167 GLU A O 1
ATOM 1297 N N . SER A 1 168 ? 10.073 2.026 -14.085 1.00 93.56 168 SER A N 1
ATOM 1298 C CA . SER A 1 168 ? 11.435 1.661 -13.674 1.00 93.56 168 SER A CA 1
ATOM 1299 C C . SER A 1 168 ? 11.982 0.472 -14.468 1.00 93.56 168 SER A C 1
ATOM 1301 O O . SER A 1 168 ? 13.170 0.432 -14.783 1.00 93.56 168 SER A O 1
ATOM 1303 N N . VAL A 1 169 ? 11.133 -0.502 -14.818 1.00 93.50 169 VAL A N 1
ATOM 1304 C CA . VAL A 1 169 ? 11.527 -1.628 -15.678 1.00 93.50 169 VAL A CA 1
ATOM 1305 C C . VAL A 1 169 ? 11.820 -1.146 -17.095 1.00 93.50 169 VAL A C 1
ATOM 1307 O O . VAL A 1 169 ? 12.840 -1.545 -17.657 1.00 93.50 169 VAL A O 1
ATOM 1310 N N . ALA A 1 170 ? 10.967 -0.291 -17.666 1.00 92.62 170 ALA A N 1
ATOM 1311 C CA . ALA A 1 170 ? 11.197 0.284 -18.990 1.00 92.62 170 ALA A CA 1
ATOM 1312 C C . ALA A 1 170 ? 12.523 1.061 -19.030 1.00 92.62 170 ALA A C 1
ATOM 1314 O O . ALA A 1 170 ? 13.383 0.782 -19.866 1.00 92.62 170 ALA A O 1
ATOM 1315 N N . GLU A 1 171 ? 12.741 1.933 -18.045 1.00 92.25 171 GLU A N 1
ATOM 1316 C CA . GLU A 1 171 ? 13.979 2.693 -17.885 1.00 92.25 171 GLU A CA 1
ATOM 1317 C C . GLU A 1 171 ? 15.207 1.782 -17.753 1.00 92.25 171 GLU A C 1
ATOM 1319 O O . GLU A 1 171 ? 16.232 2.002 -18.406 1.00 92.25 171 GLU A O 1
ATOM 1324 N N . PHE A 1 172 ? 15.119 0.742 -16.920 1.00 92.50 172 PHE A N 1
ATOM 1325 C CA . PHE A 1 172 ? 16.216 -0.202 -16.738 1.00 92.50 172 PHE A CA 1
ATOM 1326 C C . PHE A 1 172 ? 16.556 -0.933 -18.041 1.00 92.50 172 PHE A C 1
ATOM 1328 O O . PHE A 1 172 ? 17.732 -1.031 -18.398 1.00 92.50 172 PHE A O 1
ATOM 1335 N N . VAL A 1 173 ? 15.546 -1.430 -18.763 1.00 92.50 173 VAL A N 1
ATOM 1336 C CA . VAL A 1 173 ? 15.737 -2.149 -20.032 1.00 92.50 173 VAL A CA 1
ATOM 1337 C C . VAL A 1 173 ? 16.389 -1.245 -21.079 1.00 92.50 173 VAL A C 1
ATOM 1339 O O . VAL A 1 173 ? 17.319 -1.686 -21.762 1.00 92.50 173 VAL A O 1
ATOM 1342 N N . ASP A 1 174 ? 15.956 0.011 -21.174 1.00 90.88 174 ASP A N 1
ATOM 1343 C CA . ASP A 1 174 ? 16.498 0.980 -22.128 1.00 90.88 174 ASP A CA 1
ATOM 1344 C C . ASP A 1 174 ? 17.963 1.321 -21.826 1.00 90.88 174 ASP A C 1
ATOM 1346 O O . ASP A 1 174 ? 18.807 1.286 -22.730 1.00 90.88 174 ASP A O 1
ATOM 1350 N N . ARG A 1 175 ? 18.306 1.552 -20.550 1.00 90.38 175 ARG A N 1
ATOM 1351 C CA . ARG A 1 175 ? 19.695 1.799 -20.114 1.00 90.38 175 ARG A CA 1
ATOM 1352 C C . ARG A 1 175 ? 20.584 0.571 -20.316 1.00 90.38 175 ARG A C 1
ATOM 1354 O O . ARG A 1 175 ? 21.709 0.694 -20.801 1.00 90.38 175 ARG A O 1
ATOM 1361 N N . TYR A 1 176 ? 20.074 -0.619 -19.993 1.00 89.81 176 TYR A N 1
ATOM 1362 C CA . TYR A 1 176 ? 20.809 -1.877 -20.143 1.00 89.81 176 TYR A CA 1
ATOM 1363 C C . TYR A 1 176 ? 21.152 -2.172 -21.609 1.00 89.81 176 TYR A C 1
ATOM 1365 O O . TYR A 1 176 ? 22.266 -2.604 -21.909 1.00 89.81 176 TYR A O 1
ATOM 1373 N N . ARG A 1 177 ? 20.213 -1.912 -22.529 1.00 90.06 177 ARG A N 1
ATOM 1374 C CA . ARG A 1 177 ? 20.416 -2.120 -23.972 1.00 90.06 177 ARG A CA 1
ATOM 1375 C C . ARG A 1 177 ? 21.312 -1.062 -24.607 1.00 90.06 177 ARG A C 1
ATOM 1377 O O . ARG A 1 177 ? 22.110 -1.408 -25.471 1.00 90.06 177 ARG A O 1
ATOM 1384 N N . SER A 1 178 ? 21.180 0.198 -24.195 1.00 86.25 178 SER A N 1
ATOM 1385 C CA . SER A 1 178 ? 21.884 1.315 -24.839 1.00 86.25 178 SER A CA 1
ATOM 1386 C C . SER A 1 178 ? 23.358 1.430 -24.424 1.00 86.25 178 SER A C 1
ATOM 1388 O O . SER A 1 178 ? 24.147 1.979 -25.185 1.00 86.25 178 SER A O 1
ATOM 1390 N N . GLN A 1 179 ? 23.749 0.908 -23.248 1.00 77.50 179 GLN A N 1
ATOM 1391 C CA . GLN A 1 179 ? 25.121 0.974 -22.695 1.00 77.50 179 GLN A CA 1
ATOM 1392 C C . GLN A 1 179 ? 25.779 2.368 -22.795 1.00 77.50 179 GLN A C 1
ATOM 1394 O O . GLN A 1 179 ? 27.000 2.496 -22.933 1.00 77.50 179 GLN A O 1
ATOM 1399 N N . GLU A 1 180 ? 24.983 3.437 -22.736 1.00 73.56 180 GLU A N 1
ATOM 1400 C CA . GLU A 1 180 ? 25.504 4.789 -22.882 1.00 73.56 180 GLU A CA 1
ATOM 1401 C C . GLU A 1 180 ? 26.297 5.213 -21.642 1.00 73.56 180 GLU A C 1
ATOM 1403 O O . GLU A 1 180 ? 25.849 5.067 -20.505 1.00 73.56 180 GLU A O 1
ATOM 1408 N N . LYS A 1 181 ? 27.465 5.831 -21.860 1.00 67.25 181 LYS A N 1
ATOM 1409 C CA . LYS A 1 181 ? 28.287 6.400 -20.776 1.00 67.25 181 LYS A CA 1
ATOM 1410 C C . LYS A 1 181 ? 27.584 7.533 -20.014 1.00 67.25 181 LYS A C 1
ATOM 1412 O O . LYS A 1 181 ? 27.988 7.837 -18.898 1.00 67.25 181 LYS A O 1
ATOM 1417 N N . SER A 1 182 ? 26.583 8.170 -20.624 1.00 74.88 182 SER A N 1
ATOM 1418 C CA . SER A 1 182 ? 25.797 9.271 -20.052 1.00 74.88 182 SER A CA 1
ATOM 1419 C C . SER A 1 182 ? 24.811 8.805 -18.978 1.00 74.88 182 SER A C 1
ATOM 1421 O O . SER A 1 182 ? 24.479 9.592 -18.096 1.00 74.88 182 SER A O 1
ATOM 1423 N N . ASN A 1 183 ? 24.358 7.547 -19.032 1.00 74.56 183 ASN A N 1
ATOM 1424 C CA . ASN A 1 183 ? 23.340 7.018 -18.129 1.00 74.56 183 ASN A CA 1
ATOM 1425 C C . ASN A 1 183 ? 23.745 5.625 -17.608 1.00 74.56 183 ASN A C 1
ATOM 1427 O O . ASN A 1 183 ? 23.164 4.606 -17.996 1.00 74.56 183 ASN A O 1
ATOM 1431 N N . PRO A 1 184 ? 24.799 5.566 -16.772 1.00 78.31 184 PRO A N 1
ATOM 1432 C CA . PRO A 1 184 ? 25.438 4.313 -16.405 1.00 78.31 184 PRO A CA 1
ATOM 1433 C C . PRO A 1 184 ? 24.564 3.465 -15.478 1.00 78.31 184 PRO A C 1
ATOM 1435 O O . PRO A 1 184 ? 23.756 3.965 -14.695 1.00 78.31 184 PRO A O 1
ATOM 1438 N N . LEU A 1 185 ? 24.777 2.154 -15.553 1.00 85.25 185 LEU A N 1
ATOM 1439 C CA . LEU A 1 185 ? 24.337 1.208 -14.533 1.00 85.25 185 LEU A CA 1
ATOM 1440 C C . LEU A 1 185 ? 25.233 1.344 -13.285 1.00 85.25 185 LEU A C 1
ATOM 1442 O O . LEU A 1 185 ? 26.415 1.671 -13.428 1.00 85.25 185 LEU A O 1
ATOM 1446 N N . PRO A 1 186 ? 24.728 1.036 -12.078 1.00 87.12 186 PRO A N 1
ATOM 1447 C CA . PRO A 1 186 ? 23.408 0.472 -11.774 1.00 87.12 186 PRO A CA 1
ATOM 1448 C C . PRO A 1 186 ? 22.283 1.519 -11.714 1.00 87.12 186 PRO A C 1
ATOM 1450 O O . PRO A 1 186 ? 22.505 2.661 -11.325 1.00 87.12 186 PRO A O 1
ATOM 1453 N N . VAL A 1 187 ? 21.055 1.100 -12.041 1.00 86.62 187 VAL A N 1
ATOM 1454 C CA . VAL A 1 187 ? 19.842 1.869 -11.711 1.00 86.62 187 VAL A CA 1
ATOM 1455 C C . VAL A 1 187 ? 19.477 1.563 -10.262 1.00 86.62 187 VAL A C 1
ATOM 1457 O O . VAL A 1 187 ? 19.355 0.395 -9.893 1.00 86.62 187 VAL A O 1
ATOM 1460 N N . LEU A 1 188 ? 19.336 2.602 -9.443 1.00 85.88 188 LEU A N 1
ATOM 1461 C CA . LEU A 1 188 ? 18.888 2.485 -8.057 1.00 85.88 188 LEU A CA 1
ATOM 1462 C C . LEU A 1 188 ? 17.384 2.748 -7.983 1.00 85.88 188 LEU A C 1
ATOM 1464 O O . LEU A 1 188 ? 16.851 3.521 -8.776 1.00 85.88 188 LEU A O 1
ATOM 1468 N N . ALA A 1 189 ? 16.709 2.104 -7.033 1.00 79.88 189 ALA A N 1
ATOM 1469 C CA . ALA A 1 189 ? 15.315 2.416 -6.748 1.00 79.88 189 ALA A CA 1
ATOM 1470 C C . ALA A 1 189 ? 15.197 3.861 -6.232 1.00 79.88 189 ALA A C 1
ATOM 1472 O O . ALA A 1 189 ? 16.033 4.298 -5.438 1.00 79.88 189 ALA A O 1
ATOM 1473 N N . SER A 1 190 ? 14.165 4.568 -6.690 1.00 68.62 190 SER A N 1
ATOM 1474 C CA . SER A 1 190 ? 13.838 5.955 -6.330 1.00 68.62 190 SER A CA 1
ATOM 1475 C C . SER A 1 190 ? 12.558 6.047 -5.515 1.00 68.62 190 SER A C 1
ATOM 1477 O O . SER A 1 190 ? 11.606 5.317 -5.881 1.00 68.62 190 SER A O 1
#

Solvent-accessible surface area (backbone atoms only — not comparable to full-atom values): 12339 Å² total; per-residue (Å²): 133,80,91,78,84,76,75,88,73,85,64,92,71,80,75,75,90,74,68,79,84,73,78,61,89,58,76,74,78,68,80,77,74,79,73,75,77,70,89,64,97,71,78,96,67,93,72,86,74,48,76,45,78,57,98,95,42,52,26,45,35,48,99,86,68,54,74,40,80,58,79,81,84,81,81,51,73,68,62,40,71,73,26,84,67,74,41,52,76,67,53,55,52,54,59,68,65,67,45,70,62,59,56,51,52,51,54,69,77,40,79,86,62,83,38,70,46,74,44,49,65,63,59,27,46,51,51,6,62,77,70,74,46,50,48,66,57,35,46,52,53,50,42,50,54,42,42,76,74,60,33,74,43,72,44,61,44,58,61,58,50,55,51,52,49,54,51,52,50,52,53,48,52,51,40,66,73,63,68,42,89,90,55,60,82,80,86,73,93,130

InterPro domains:
  IPR004108 Iron hydrogenase, large subunit, C-terminal [PF02906] (115-189)
  IPR009016 Iron hydrogenase [SSF53920] (79-190)
  IPR050340 Cytosolic Fe-S Cluster Assembly Factor [PTHR11615] (19-190)

pLDDT: mean 71.02, std 20.14, range [27.7, 97.88]